Protein AF-A0A8R1E7W7-F1 (afdb_monomer)

Mean predicted aligned error: 19.26 Å

pLDDT: mean 72.34, std 17.96, range [29.3, 95.19]

Radius of gyration: 33.43 Å; Cα contacts (8 Å, |Δi|>4): 240; chains: 1; bounding box: 58×42×96 Å

InterPro domains:
  IPR001841 Zinc finger, RING-type [PS50089] (13-56)
  IPR003954 RNA recognition motif domain, eukaryotic-type [SM00361] (109-187)
  IPR012677 Nucleotide-binding alpha-beta plait domain superfamily [G3DSA:3.30.70.330] (109-187)
  IPR013083 Zinc finger, RING/FYVE/PHD-type [G3DSA:3.30.40.10] (2-77)
  IPR035979 RNA-binding domain superfamily [SSF54928] (102-177)
  IPR039515 NOT4, modified RING finger, HC subclass (C4C4-type) [cd16618] (11-57)
  IPR039780 CCR4-NOT transcription complex subunit 4 [PTHR12603] (9-176)

Sequence (205 aa):
MSSCSDEASDKECPLCMETLELDDITFYPCKCEYQICRFCWHRIRTDENGLCPACRQPYPEDPVNFKPMTSDDVRKHKDEKRMKKQAEKMKISDARQYLSNYRVLQKNLVYVVGISPRVSDPEVLKKTEYFGRYGKIQKIVTSVTPSIPAQHLPLSHTAYVTYKRVDDALRAIQNLQVLIRKNEEMERFVVSQFHVNCHSVTNPL

Solvent-accessible surface area (backbone atoms only — not comparable to full-atom values): 12445 Å² total; per-residue (Å²): 136,86,85,84,76,86,81,70,79,83,53,54,16,84,85,77,71,42,74,46,49,84,76,34,73,64,35,30,56,37,95,83,68,58,59,50,37,68,67,59,54,51,45,37,56,71,79,52,89,34,46,40,92,84,79,64,46,69,52,53,94,70,47,61,63,78,72,73,76,48,78,65,54,55,48,50,56,52,50,51,55,49,51,54,54,48,53,53,53,49,54,53,52,52,52,53,59,57,52,70,76,55,89,80,87,65,75,20,54,42,45,40,32,54,36,50,74,92,58,49,50,58,72,59,38,51,33,60,93,50,57,28,63,45,40,63,71,70,47,66,49,67,45,83,47,81,57,62,88,88,64,85,53,76,67,29,22,32,35,42,40,28,32,72,42,46,68,29,30,50,51,41,49,58,55,48,64,54,46,49,78,74,38,90,92,55,62,50,52,58,59,63,76,88,71,91,70,94,76,89,80,79,79,80,130

Nearest PDB structures (foldseek):
  2cpi-assembly1_A  TM=8.226E-01  e=3.836E-09  Mus musculus
  1e4u-assembly1_A  TM=6.580E-01  e=4.256E-07  Homo sapiens
  2dny-assembly1_A  TM=7.157E-01  e=1.951E-04  Homo sapiens
  3us5-assembly1_A  TM=6.043E-01  e=5.477E-04  Homo sapiens
  3dxb-assembly2_D  TM=6.175E-01  e=1.441E-03  Escherichia coli O157:H7

Foldseek 3Di:
DDDDDPPPPQDAFPPPRHGADPQQVQFQQAPVSRGGHPVVQVCCCPVHDCADPPPRHHGDPPRPDPPPQPPVNVVVVVVVVVVVVVVVVVVVVVVVVVCLPDFDDQLQKWKWKFADPVQQDPVSCCDCVHLVVLHAWDDKDKAWDDDDPPPPDDTMIMMITGHPDSNSSVSSLVVLVVVCVPDPVSPTTPGDDPDDDDDGDDDDD

Structure (mmCIF, N/CA/C/O backbone):
data_AF-A0A8R1E7W7-F1
#
_entry.id   AF-A0A8R1E7W7-F1
#
loop_
_atom_site.group_PDB
_atom_site.id
_atom_site.type_symbol
_atom_site.label_atom_id
_atom_site.label_alt_id
_atom_site.label_comp_id
_atom_site.label_asym_id
_atom_site.label_entity_id
_atom_site.label_seq_id
_atom_site.pdbx_PDB_ins_code
_atom_site.Cartn_x
_atom_site.Cartn_y
_atom_site.Cartn_z
_atom_site.occupancy
_atom_site.B_iso_or_equiv
_atom_site.auth_seq_id
_atom_site.auth_comp_id
_atom_site.auth_asym_id
_atom_site.auth_atom_id
_atom_site.pdbx_PDB_model_num
ATOM 1 N N . MET A 1 1 ? 18.468 25.588 -7.223 1.00 37.59 1 MET A N 1
ATOM 2 C CA . MET A 1 1 ? 17.706 24.995 -8.341 1.00 37.59 1 MET A CA 1
ATOM 3 C C . MET A 1 1 ? 18.560 23.868 -8.882 1.00 37.59 1 MET A C 1
ATOM 5 O O . MET A 1 1 ? 19.606 24.139 -9.451 1.00 37.59 1 MET A O 1
ATOM 9 N N . SER A 1 2 ? 18.203 22.630 -8.552 1.00 44.00 2 SER A N 1
ATOM 10 C CA . SER A 1 2 ? 18.939 21.436 -8.970 1.00 44.00 2 SER A CA 1
ATOM 11 C C . SER A 1 2 ? 18.370 20.975 -10.308 1.00 44.00 2 SER A C 1
ATOM 13 O O . SER A 1 2 ? 17.220 20.547 -10.345 1.00 44.00 2 SER A O 1
ATOM 15 N N . SER A 1 3 ? 19.139 21.081 -11.392 1.00 39.09 3 SER A N 1
ATOM 16 C CA . SER A 1 3 ? 18.782 20.452 -12.666 1.00 39.09 3 SER A CA 1
ATOM 17 C C . SER A 1 3 ? 19.252 19.003 -12.647 1.00 39.09 3 SER A C 1
ATOM 19 O O . SER A 1 3 ? 20.432 18.712 -12.818 1.00 39.09 3 SER A O 1
ATOM 21 N N . CYS A 1 4 ? 18.304 18.112 -12.381 1.00 44.88 4 CYS A N 1
ATOM 22 C CA . CYS A 1 4 ? 18.333 16.727 -12.814 1.00 44.88 4 CYS A CA 1
ATOM 23 C C . CYS A 1 4 ? 17.709 16.706 -14.213 1.00 44.88 4 CYS A C 1
ATOM 25 O O . CYS A 1 4 ? 16.491 16.818 -14.324 1.00 44.88 4 CYS A O 1
ATOM 27 N N . SER A 1 5 ? 18.536 16.585 -15.246 1.00 39.09 5 SER A N 1
ATOM 28 C CA . SER A 1 5 ? 18.098 16.088 -16.548 1.00 39.09 5 SER A CA 1
ATOM 29 C C . SER A 1 5 ? 19.036 14.945 -16.901 1.00 39.09 5 SER A C 1
ATOM 31 O O . SER A 1 5 ? 20.206 15.158 -17.217 1.00 39.09 5 SER A O 1
ATOM 33 N N . ASP A 1 6 ? 18.531 13.730 -16.703 1.00 42.16 6 ASP A N 1
ATOM 34 C CA . ASP A 1 6 ? 19.054 12.496 -17.270 1.00 42.16 6 ASP A CA 1
ATOM 35 C C . ASP A 1 6 ? 19.082 12.643 -18.800 1.00 42.16 6 ASP A C 1
ATOM 37 O O . ASP A 1 6 ? 18.108 12.352 -19.481 1.00 42.16 6 ASP A O 1
ATOM 41 N N . GLU A 1 7 ? 20.196 13.110 -19.357 1.00 49.47 7 GLU A N 1
ATOM 42 C CA . GLU A 1 7 ? 20.438 13.095 -20.804 1.00 49.47 7 GLU A CA 1
ATOM 43 C C . GLU A 1 7 ? 20.990 11.714 -21.211 1.00 49.47 7 GLU A C 1
ATOM 45 O O . GLU A 1 7 ? 22.098 11.583 -21.735 1.00 49.47 7 GLU A O 1
ATOM 50 N N . ALA A 1 8 ? 20.247 10.646 -20.912 1.00 49.69 8 ALA A N 1
ATOM 51 C CA . ALA A 1 8 ? 20.453 9.352 -21.551 1.00 49.69 8 ALA A CA 1
ATOM 52 C C . ALA A 1 8 ? 19.602 9.363 -22.821 1.00 49.69 8 ALA A C 1
ATOM 54 O O . ALA A 1 8 ? 18.398 9.170 -22.754 1.00 49.69 8 ALA A O 1
ATOM 55 N N . SER A 1 9 ? 20.222 9.683 -23.958 1.00 55.75 9 SER A N 1
ATOM 56 C CA . SER A 1 9 ? 19.543 9.882 -25.240 1.00 55.75 9 SER A CA 1
ATOM 57 C C . SER A 1 9 ? 18.552 8.753 -25.561 1.00 55.75 9 SER A C 1
ATOM 59 O O . SER A 1 9 ? 18.980 7.650 -25.919 1.00 55.75 9 SER A O 1
ATOM 61 N N . ASP A 1 10 ? 17.255 9.049 -25.491 1.00 62.88 10 ASP A N 1
ATOM 62 C CA . ASP A 1 10 ? 16.172 8.216 -26.012 1.00 62.88 10 ASP A CA 1
ATOM 63 C C . ASP A 1 10 ? 16.265 8.202 -27.546 1.00 62.88 10 ASP A C 1
ATOM 65 O O . ASP A 1 10 ? 15.577 8.938 -28.250 1.00 62.88 10 ASP A O 1
ATOM 69 N N . LYS A 1 11 ? 17.210 7.432 -28.099 1.00 75.81 11 LYS A N 1
ATOM 70 C CA . LYS A 1 11 ? 17.283 7.245 -29.549 1.00 75.81 11 LYS A CA 1
ATOM 71 C C . LYS A 1 11 ? 16.134 6.331 -29.957 1.00 75.81 11 LYS A C 1
ATOM 73 O O . LYS A 1 11 ? 16.097 5.172 -29.558 1.00 75.81 11 LYS A O 1
ATOM 78 N N . GLU A 1 12 ? 15.213 6.846 -30.756 1.00 88.88 12 GLU A N 1
ATOM 79 C CA . GLU A 1 12 ? 14.049 6.106 -31.241 1.00 88.88 12 GLU A CA 1
ATOM 80 C C . GLU A 1 12 ? 14.244 5.665 -32.694 1.00 88.88 12 GLU A C 1
ATOM 82 O O . GLU A 1 12 ? 14.914 6.326 -33.495 1.00 88.88 12 GLU A O 1
ATOM 87 N N . CYS A 1 13 ? 13.655 4.528 -33.057 1.00 88.50 13 CYS A N 1
ATOM 88 C CA . CYS A 1 13 ? 13.668 4.054 -34.428 1.00 88.50 13 CYS A CA 1
ATOM 89 C C . CYS A 1 13 ? 12.775 4.945 -35.309 1.00 88.50 13 CYS A C 1
ATOM 91 O O . CYS A 1 13 ? 11.581 5.064 -35.040 1.00 88.50 13 CYS A O 1
ATOM 93 N N . PRO A 1 14 ? 13.279 5.474 -36.438 1.00 87.06 14 PRO A N 1
ATOM 94 C CA . PRO A 1 14 ? 12.497 6.357 -37.306 1.00 87.06 14 PRO A CA 1
ATOM 95 C C . PRO A 1 14 ? 11.378 5.644 -38.087 1.00 87.06 14 PRO A C 1
ATOM 97 O O . PRO A 1 14 ? 10.596 6.308 -38.761 1.00 87.06 14 PRO A O 1
ATOM 100 N N . LEU A 1 15 ? 11.308 4.308 -38.035 1.00 87.50 15 LEU A N 1
ATOM 101 C CA . LEU A 1 15 ? 10.306 3.513 -38.751 1.00 87.50 15 LEU A CA 1
ATOM 102 C C . LEU A 1 15 ? 9.147 3.063 -37.857 1.00 87.50 15 LEU A C 1
ATOM 104 O O . LEU A 1 15 ? 8.001 3.098 -38.296 1.00 87.50 15 LEU A O 1
ATOM 108 N N . CYS A 1 16 ? 9.429 2.645 -36.619 1.00 89.00 16 CYS A N 1
ATOM 109 C CA . CYS A 1 16 ? 8.408 2.175 -35.677 1.00 89.00 16 CYS A CA 1
ATOM 110 C C . CYS A 1 16 ? 8.189 3.097 -34.470 1.00 89.00 16 CYS A C 1
ATOM 112 O O . CYS A 1 16 ? 7.273 2.840 -33.699 1.00 89.00 16 CYS A O 1
ATOM 114 N N . MET A 1 17 ? 8.980 4.167 -34.317 1.00 86.06 17 MET A N 1
ATOM 115 C CA . MET A 1 17 ? 8.938 5.087 -33.167 1.00 86.06 17 MET A CA 1
ATOM 116 C C . MET A 1 17 ? 9.153 4.393 -31.810 1.00 86.06 17 MET A C 1
ATOM 118 O O . MET A 1 17 ? 8.730 4.893 -30.776 1.00 86.06 17 MET A O 1
ATOM 122 N N . GLU A 1 18 ? 9.802 3.228 -31.802 1.00 86.06 18 GLU A N 1
ATOM 123 C CA . GLU A 1 18 ? 10.156 2.511 -30.575 1.00 86.06 18 GLU A CA 1
ATOM 124 C C . GLU A 1 18 ? 11.549 2.923 -30.095 1.00 86.06 18 GLU A C 1
ATOM 126 O O . GLU A 1 18 ? 12.443 3.198 -30.903 1.00 86.06 18 GLU A O 1
ATOM 131 N N . THR A 1 19 ? 11.750 2.930 -28.778 1.00 85.31 19 THR A N 1
ATOM 132 C CA . THR A 1 19 ? 13.047 3.195 -28.153 1.00 85.31 19 THR A CA 1
ATOM 133 C C . THR A 1 19 ? 14.055 2.106 -28.513 1.00 85.31 19 THR A C 1
ATOM 135 O O . THR A 1 19 ? 13.795 0.914 -28.352 1.00 85.31 19 THR A O 1
ATOM 138 N N . LEU A 1 20 ? 15.223 2.513 -29.013 1.00 80.69 20 LEU A N 1
ATOM 139 C CA . LEU A 1 20 ? 16.300 1.591 -29.362 1.00 80.69 20 LEU A CA 1
ATOM 140 C C . LEU A 1 20 ? 16.917 1.030 -28.078 1.00 80.69 20 LEU A C 1
ATOM 142 O O . LEU A 1 20 ? 17.352 1.777 -27.198 1.00 80.69 20 LEU A O 1
ATOM 146 N N . GLU A 1 21 ? 16.988 -0.295 -27.980 1.00 77.56 21 GLU A N 1
ATOM 147 C CA . GLU A 1 21 ? 17.690 -0.956 -26.884 1.00 77.56 21 GLU A CA 1
ATOM 148 C C . GLU A 1 21 ? 19.210 -0.740 -26.995 1.00 77.56 21 GLU A C 1
ATOM 150 O O . GLU A 1 21 ? 19.734 -0.354 -28.040 1.00 77.56 21 GLU A O 1
ATOM 155 N N . LEU A 1 22 ? 19.953 -1.022 -25.919 1.00 74.94 22 LEU A N 1
ATOM 156 C CA . LEU A 1 22 ? 21.416 -0.858 -25.874 1.00 74.94 22 LEU A CA 1
ATOM 157 C C . LEU A 1 22 ? 22.138 -1.541 -27.051 1.00 74.94 22 LEU A C 1
ATOM 159 O O . LEU A 1 22 ? 23.136 -1.019 -27.551 1.00 74.94 22 LEU A O 1
ATOM 163 N N . ASP A 1 23 ? 21.598 -2.664 -27.522 1.00 71.50 23 ASP A N 1
ATOM 164 C CA . ASP A 1 23 ? 22.141 -3.426 -28.646 1.00 71.50 23 ASP A CA 1
ATOM 165 C C . ASP A 1 23 ? 21.764 -2.812 -30.012 1.00 71.50 23 ASP A C 1
ATOM 167 O O . ASP A 1 23 ? 22.528 -2.923 -30.972 1.00 71.50 23 ASP A O 1
ATOM 171 N N . ASP A 1 24 ? 20.641 -2.093 -30.100 1.00 78.31 24 ASP A N 1
ATOM 172 C CA . ASP A 1 24 ? 20.187 -1.398 -31.311 1.00 78.31 24 ASP A CA 1
ATOM 173 C C . ASP A 1 24 ? 20.861 -0.023 -31.490 1.00 78.31 24 ASP A C 1
ATOM 175 O O . ASP A 1 24 ? 21.060 0.442 -32.615 1.00 78.31 24 ASP A O 1
ATOM 179 N N . ILE A 1 25 ? 21.289 0.624 -30.397 1.00 79.62 25 ILE A N 1
ATOM 180 C CA . ILE A 1 25 ? 21.980 1.931 -30.420 1.00 79.62 25 ILE A CA 1
ATOM 181 C C . ILE A 1 25 ? 23.315 1.873 -31.183 1.00 79.62 25 ILE A C 1
ATOM 183 O O . ILE A 1 25 ? 23.776 2.885 -31.726 1.00 79.62 25 ILE A O 1
ATOM 187 N N . THR A 1 26 ? 23.935 0.695 -31.249 1.00 75.19 26 THR A N 1
ATOM 188 C CA . THR A 1 26 ? 25.184 0.464 -31.993 1.00 75.19 26 THR A CA 1
ATOM 189 C C . THR A 1 26 ? 24.970 -0.261 -33.323 1.00 75.19 26 THR A C 1
ATOM 191 O O . THR A 1 26 ? 25.937 -0.552 -34.027 1.00 75.19 26 THR A O 1
ATOM 194 N N . PHE A 1 27 ? 23.715 -0.508 -33.705 1.00 80.50 27 PHE A N 1
ATOM 195 C CA . PHE A 1 27 ? 23.356 -1.238 -34.912 1.00 80.50 27 PHE A CA 1
ATOM 196 C C . PHE A 1 27 ? 23.139 -0.295 -36.106 1.00 80.50 27 PHE A C 1
ATOM 198 O O . PHE A 1 27 ? 22.180 0.475 -36.151 1.00 80.50 27 PHE A O 1
ATOM 205 N N . TYR A 1 28 ? 24.021 -0.396 -37.104 1.00 84.50 28 TYR A N 1
ATOM 206 C CA . TYR A 1 28 ? 23.955 0.367 -38.355 1.00 84.50 28 TYR A CA 1
ATOM 207 C C . TYR A 1 28 ? 23.954 -0.606 -39.539 1.00 84.50 28 TYR A C 1
ATOM 209 O O . TYR A 1 28 ? 25.014 -0.961 -40.056 1.00 84.50 28 TYR A O 1
ATOM 217 N N . PRO A 1 29 ? 22.776 -1.078 -39.986 1.00 81.62 29 PRO A N 1
ATOM 218 C CA . PRO A 1 29 ? 22.708 -2.111 -41.015 1.00 81.62 29 PRO A CA 1
ATOM 219 C C . PRO A 1 29 ? 23.220 -1.630 -42.379 1.00 81.62 29 PRO A C 1
ATOM 221 O O . PRO A 1 29 ? 23.572 -2.454 -43.219 1.00 81.62 29 PRO A O 1
ATOM 224 N N . CYS A 1 30 ? 23.276 -0.315 -42.619 1.00 83.56 30 CYS A N 1
ATOM 225 C CA . CYS A 1 30 ? 23.757 0.277 -43.863 1.00 83.56 30 CYS A CA 1
ATOM 226 C C . CYS A 1 30 ? 24.982 1.178 -43.643 1.00 83.56 30 CYS A C 1
ATOM 228 O O . CYS A 1 30 ? 25.086 1.874 -42.637 1.00 83.56 30 CYS A O 1
ATOM 230 N N . LYS A 1 31 ? 25.862 1.249 -44.650 1.00 79.56 31 LYS A N 1
ATOM 231 C CA . LYS A 1 31 ? 27.050 2.124 -44.666 1.00 79.56 31 LYS A CA 1
ATOM 232 C C . LYS A 1 31 ? 26.723 3.622 -44.748 1.00 79.56 31 LYS A C 1
ATOM 234 O O . LYS A 1 31 ? 27.621 4.434 -44.588 1.00 79.56 31 LYS A O 1
ATOM 239 N N . CYS A 1 32 ? 25.466 3.988 -45.006 1.00 84.00 32 CYS A N 1
ATOM 240 C CA . CYS A 1 32 ? 25.007 5.379 -45.009 1.00 84.00 32 CYS A CA 1
ATOM 241 C C . CYS A 1 32 ? 24.645 5.906 -43.607 1.00 84.00 32 CYS A C 1
ATOM 243 O O . CYS A 1 32 ? 23.965 6.922 -43.511 1.00 84.00 32 CYS A O 1
ATOM 245 N N . GLU A 1 33 ? 25.010 5.174 -42.546 1.00 82.31 33 GLU A N 1
ATOM 246 C CA . GLU A 1 33 ? 24.787 5.535 -41.134 1.00 82.31 33 GLU A CA 1
ATOM 247 C C . GLU A 1 33 ? 23.308 5.713 -40.741 1.00 82.31 33 GLU A C 1
ATOM 249 O O . GLU A 1 33 ? 22.987 6.227 -39.672 1.00 82.31 33 GLU A O 1
ATOM 254 N N . TYR A 1 34 ? 22.384 5.231 -41.576 1.00 86.50 34 TYR A N 1
ATOM 255 C CA . TYR A 1 34 ? 20.958 5.261 -41.274 1.00 86.50 34 TYR A CA 1
ATOM 256 C C . TYR A 1 34 ? 20.6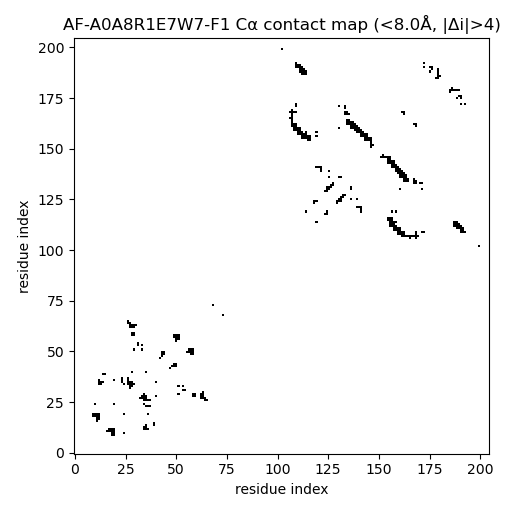04 4.169 -40.257 1.00 86.50 34 TYR A C 1
ATOM 258 O O . TYR A 1 34 ? 20.668 2.973 -40.563 1.00 86.50 34 TYR A O 1
ATOM 266 N N . GLN A 1 35 ? 20.251 4.599 -39.045 1.00 86.81 35 GLN A N 1
ATOM 267 C CA . GLN A 1 35 ? 19.951 3.737 -37.906 1.00 86.81 35 GLN A CA 1
ATOM 268 C C . GLN A 1 35 ? 18.461 3.393 -37.834 1.00 86.81 35 GLN A C 1
ATOM 270 O O . GLN A 1 35 ? 17.597 4.269 -37.845 1.00 86.81 35 GLN A O 1
ATOM 275 N N . ILE A 1 36 ? 18.169 2.101 -37.716 1.00 88.56 36 ILE A N 1
ATOM 276 C CA . ILE A 1 36 ? 16.827 1.537 -37.533 1.00 88.56 36 ILE A CA 1
ATOM 277 C C . ILE A 1 36 ? 16.914 0.374 -36.542 1.00 88.56 36 ILE A C 1
ATOM 279 O O . ILE A 1 36 ? 17.980 -0.226 -36.409 1.00 88.56 36 ILE A O 1
ATOM 283 N N . CYS A 1 37 ? 15.816 0.028 -35.865 1.00 87.62 37 CYS A N 1
ATOM 284 C CA . CYS A 1 37 ? 15.812 -1.124 -34.966 1.00 87.62 37 CYS A CA 1
ATOM 285 C C . CYS A 1 37 ? 15.953 -2.440 -35.744 1.00 87.62 37 CYS A C 1
ATOM 287 O O . CYS A 1 37 ? 15.664 -2.532 -36.949 1.00 87.62 37 CYS A O 1
ATOM 289 N N . ARG A 1 38 ? 16.359 -3.494 -35.035 1.00 85.06 38 ARG A N 1
ATOM 290 C CA . ARG A 1 38 ? 16.587 -4.816 -35.625 1.00 85.06 38 ARG A CA 1
ATOM 291 C C . ARG A 1 38 ? 15.336 -5.437 -36.250 1.00 85.06 38 ARG A C 1
ATOM 293 O O . ARG A 1 38 ? 15.444 -6.099 -37.283 1.00 85.06 38 ARG A O 1
ATOM 300 N N . PHE A 1 39 ? 14.160 -5.194 -35.671 1.00 87.81 39 PHE A N 1
ATOM 301 C CA . PHE A 1 39 ? 12.886 -5.679 -36.211 1.00 87.81 39 PHE A CA 1
ATOM 302 C C . PHE A 1 39 ? 12.555 -5.036 -37.558 1.00 87.81 39 PHE A C 1
ATOM 304 O O . PHE A 1 39 ? 12.208 -5.741 -38.506 1.00 87.81 39 PHE A O 1
ATOM 311 N N . CYS A 1 40 ? 12.731 -3.717 -37.675 1.00 88.19 40 CYS A N 1
ATOM 312 C CA . CYS A 1 40 ? 12.487 -3.010 -38.929 1.00 88.19 40 CYS A CA 1
ATOM 313 C C . CYS A 1 40 ? 13.459 -3.452 -40.027 1.00 88.19 40 CYS A C 1
ATOM 315 O O . CYS A 1 40 ? 13.031 -3.707 -41.148 1.00 88.19 40 CYS A O 1
ATOM 317 N N . TRP A 1 41 ? 14.745 -3.629 -39.707 1.00 87.50 41 TRP A N 1
ATOM 318 C CA . TRP A 1 41 ? 15.709 -4.182 -40.663 1.00 87.50 41 TRP A CA 1
ATOM 319 C C . TRP A 1 41 ? 15.312 -5.585 -41.152 1.00 87.50 41 TRP A C 1
ATOM 321 O O . TRP A 1 41 ? 15.356 -5.856 -42.352 1.00 87.50 41 TRP A O 1
ATOM 331 N N . HIS A 1 42 ? 14.885 -6.469 -40.242 1.00 86.88 42 HIS A N 1
ATOM 332 C CA . HIS A 1 42 ? 14.463 -7.824 -40.600 1.00 86.88 42 HIS A CA 1
ATOM 333 C C . HIS A 1 42 ? 13.221 -7.829 -41.499 1.00 86.88 42 HIS A C 1
ATOM 335 O O . HIS A 1 42 ? 13.192 -8.556 -42.494 1.00 86.88 42 HIS A O 1
ATOM 341 N N . ARG A 1 43 ? 12.235 -6.980 -41.187 1.00 87.00 43 ARG A N 1
ATOM 342 C CA . ARG A 1 43 ? 11.019 -6.800 -41.987 1.00 87.00 43 ARG A CA 1
ATOM 343 C C . ARG A 1 43 ? 11.334 -6.281 -43.390 1.00 87.00 43 ARG A C 1
ATOM 345 O O . ARG A 1 43 ? 10.894 -6.884 -44.359 1.00 87.00 43 ARG A O 1
ATOM 352 N N . ILE A 1 44 ? 12.167 -5.244 -43.519 1.00 88.06 44 ILE A N 1
ATOM 353 C CA . ILE A 1 44 ? 12.567 -4.694 -44.829 1.00 88.06 44 ILE A CA 1
ATOM 354 C C . ILE A 1 44 ? 13.271 -5.758 -45.685 1.00 88.06 44 ILE A C 1
ATOM 356 O O . ILE A 1 44 ? 13.074 -5.822 -46.897 1.00 88.06 44 ILE A O 1
ATOM 360 N N . ARG A 1 45 ? 14.097 -6.610 -45.064 1.00 83.75 45 ARG A N 1
ATOM 361 C CA . ARG A 1 45 ? 14.847 -7.661 -45.767 1.00 83.75 45 ARG A CA 1
ATOM 362 C C . ARG A 1 45 ? 13.993 -8.866 -46.175 1.00 83.75 45 ARG A C 1
ATOM 364 O O . ARG A 1 45 ? 14.370 -9.560 -47.111 1.00 83.75 45 ARG A O 1
ATOM 371 N N . THR A 1 46 ? 12.905 -9.137 -45.458 1.00 80.88 46 THR A N 1
ATOM 372 C CA . THR A 1 46 ? 12.105 -10.364 -45.633 1.00 80.88 46 THR A CA 1
ATOM 37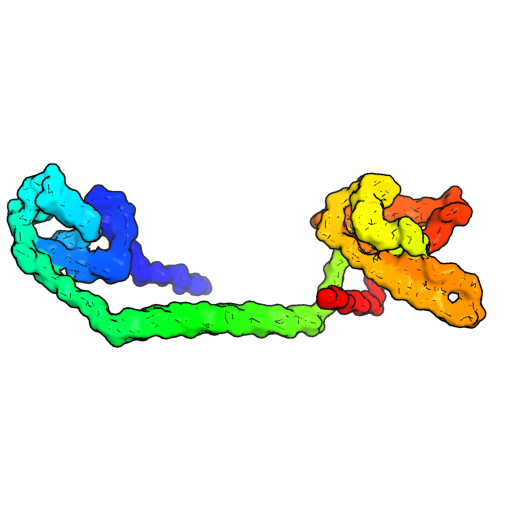3 C C . THR A 1 46 ? 10.805 -10.104 -46.388 1.00 80.88 46 THR A C 1
ATOM 375 O O . THR A 1 46 ? 10.449 -10.884 -47.266 1.00 80.88 46 THR A O 1
ATOM 378 N N . ASP A 1 47 ? 10.131 -8.997 -46.075 1.00 83.44 47 ASP A N 1
ATOM 379 C CA . ASP A 1 47 ? 8.789 -8.678 -46.569 1.00 83.44 47 ASP A CA 1
ATOM 380 C C . ASP A 1 47 ? 8.782 -7.534 -47.601 1.00 83.44 47 ASP A C 1
ATOM 382 O O . ASP A 1 47 ? 7.774 -7.314 -48.272 1.00 83.44 47 ASP A O 1
ATOM 386 N N . GLU A 1 48 ? 9.889 -6.793 -47.741 1.00 86.62 48 GLU A N 1
ATOM 387 C CA . GLU A 1 48 ? 10.014 -5.662 -48.669 1.00 86.62 48 GLU A CA 1
ATOM 388 C C . GLU A 1 48 ? 11.183 -5.847 -49.659 1.00 86.62 48 GLU A C 1
ATOM 390 O O . GLU A 1 48 ? 11.641 -6.952 -49.936 1.00 86.62 48 GLU A O 1
ATOM 395 N N . ASN A 1 49 ? 11.655 -4.750 -50.256 1.00 85.56 49 ASN A N 1
ATOM 396 C CA . ASN A 1 49 ? 12.671 -4.749 -51.311 1.00 85.56 49 ASN A CA 1
ATOM 397 C C . ASN A 1 49 ? 14.113 -4.978 -50.810 1.00 85.56 49 ASN A C 1
ATOM 399 O O . ASN A 1 49 ? 15.029 -5.020 -51.630 1.00 85.56 49 ASN A O 1
ATOM 403 N N . GLY A 1 50 ? 14.339 -5.091 -49.495 1.00 82.94 50 GLY A N 1
ATOM 404 C CA . GLY A 1 50 ? 15.674 -5.265 -48.913 1.00 82.94 50 GLY A CA 1
ATOM 405 C C . GLY A 1 50 ? 16.623 -4.073 -49.093 1.00 82.94 50 GLY A C 1
ATOM 406 O O . GLY A 1 50 ? 17.832 -4.221 -48.892 1.00 82.94 50 GLY A O 1
ATOM 407 N N . LEU A 1 51 ? 16.108 -2.900 -49.476 1.00 88.62 51 LEU A N 1
ATOM 408 C CA . LEU A 1 51 ? 16.892 -1.688 -49.705 1.00 88.62 51 LEU A CA 1
ATOM 409 C C . LEU A 1 51 ? 16.815 -0.752 -48.498 1.00 88.62 51 LEU A C 1
ATOM 411 O O . LEU A 1 51 ? 15.775 -0.601 -47.862 1.00 88.62 51 LEU A O 1
ATOM 415 N N . CYS A 1 52 ? 17.915 -0.061 -48.212 1.00 88.44 52 CYS A N 1
ATOM 416 C CA . CYS A 1 52 ? 17.944 0.941 -47.155 1.00 88.44 52 CYS A CA 1
ATOM 417 C C . CYS A 1 52 ? 16.953 2.093 -47.443 1.00 88.44 52 CYS A C 1
ATOM 419 O O . CYS A 1 52 ? 17.026 2.680 -48.527 1.00 88.44 52 CYS A O 1
ATOM 421 N N . PRO A 1 53 ? 16.096 2.504 -46.485 1.00 89.00 53 PRO A N 1
ATOM 422 C CA . PRO A 1 53 ? 15.141 3.600 -46.687 1.00 89.00 53 PRO A CA 1
ATOM 423 C C . PRO A 1 53 ? 15.789 4.949 -47.025 1.00 89.00 53 PRO A C 1
ATOM 425 O O . PRO A 1 53 ? 15.191 5.762 -47.726 1.00 89.00 53 PRO A O 1
ATOM 428 N N . ALA A 1 54 ? 17.017 5.185 -46.552 1.00 88.06 54 ALA A N 1
ATOM 429 C CA . ALA A 1 54 ? 17.726 6.442 -46.774 1.00 88.06 54 ALA A CA 1
ATOM 430 C C . ALA A 1 54 ? 18.463 6.481 -48.122 1.00 88.06 54 ALA A C 1
ATOM 432 O O . ALA A 1 54 ? 18.246 7.388 -48.920 1.00 88.06 54 ALA A O 1
ATOM 433 N N . CYS A 1 55 ? 19.331 5.501 -48.396 1.00 88.56 55 CYS A N 1
ATOM 434 C CA . CYS A 1 55 ? 20.199 5.526 -49.581 1.00 88.56 55 CYS A CA 1
ATOM 435 C C . CYS A 1 55 ? 19.730 4.625 -50.732 1.00 88.56 55 CYS A C 1
ATOM 437 O O . CYS A 1 55 ? 20.328 4.659 -51.806 1.00 88.56 55 CYS A O 1
ATOM 439 N N . ARG A 1 56 ? 18.682 3.814 -50.527 1.00 89.12 56 ARG A N 1
ATOM 440 C CA . ARG A 1 56 ? 18.132 2.852 -51.502 1.00 89.12 56 ARG A CA 1
ATOM 441 C C . ARG A 1 56 ? 19.133 1.808 -52.011 1.00 89.12 56 ARG A C 1
ATOM 443 O O . ARG A 1 56 ? 18.876 1.155 -53.017 1.00 89.12 56 ARG A O 1
ATOM 450 N N . GLN A 1 57 ? 20.264 1.634 -51.329 1.00 84.94 57 GLN A N 1
ATOM 451 C CA . GLN A 1 57 ? 21.234 0.584 -51.632 1.00 84.94 57 GLN A CA 1
ATOM 452 C C . GLN A 1 57 ? 20.869 -0.705 -50.884 1.00 84.94 57 GLN A C 1
ATOM 454 O O . GLN A 1 57 ? 20.336 -0.620 -49.770 1.00 84.94 57 GLN A O 1
ATOM 459 N N . PRO A 1 58 ? 21.162 -1.887 -51.458 1.00 82.69 58 PRO A N 1
ATOM 460 C CA . PRO A 1 58 ? 21.001 -3.146 -50.744 1.00 82.69 58 PRO A CA 1
ATOM 461 C C . PRO A 1 58 ? 21.885 -3.155 -49.496 1.00 82.69 58 PRO A C 1
ATOM 463 O O . PRO A 1 58 ? 23.008 -2.636 -49.505 1.00 82.69 58 PRO A O 1
ATOM 466 N N . TYR A 1 59 ? 21.370 -3.731 -48.411 1.00 81.12 59 TYR A N 1
ATOM 467 C CA . TYR A 1 59 ? 22.172 -3.934 -47.209 1.00 81.12 59 TYR A CA 1
ATOM 468 C C . TYR A 1 59 ? 23.361 -4.866 -47.522 1.00 81.12 59 TYR A C 1
ATOM 470 O O . TYR A 1 59 ? 23.179 -5.849 -48.239 1.00 81.12 59 TYR A O 1
ATOM 478 N N . PRO A 1 60 ? 24.579 -4.574 -47.026 1.00 75.50 60 PRO A N 1
ATOM 479 C CA . PRO A 1 60 ? 25.724 -5.463 -47.207 1.00 75.50 60 PRO A CA 1
ATOM 480 C C . PRO A 1 60 ? 25.462 -6.838 -46.562 1.00 75.50 60 PRO A C 1
ATOM 482 O O . PRO A 1 60 ? 24.873 -6.905 -45.486 1.00 75.50 60 PRO A O 1
ATOM 485 N N . GLU A 1 61 ? 25.920 -7.913 -47.219 1.00 61.19 61 GLU A N 1
ATOM 486 C CA . GLU A 1 61 ? 25.784 -9.317 -46.769 1.00 61.19 61 GLU A CA 1
ATOM 487 C C . GLU A 1 61 ? 26.335 -9.531 -45.348 1.00 61.19 61 GLU A C 1
ATOM 489 O O . GLU A 1 61 ? 25.708 -10.205 -44.532 1.00 61.19 61 GLU A O 1
ATOM 494 N N . ASP A 1 62 ? 27.446 -8.861 -45.026 1.00 59.19 62 ASP A N 1
ATOM 495 C CA . ASP A 1 62 ? 27.931 -8.682 -43.660 1.00 59.19 62 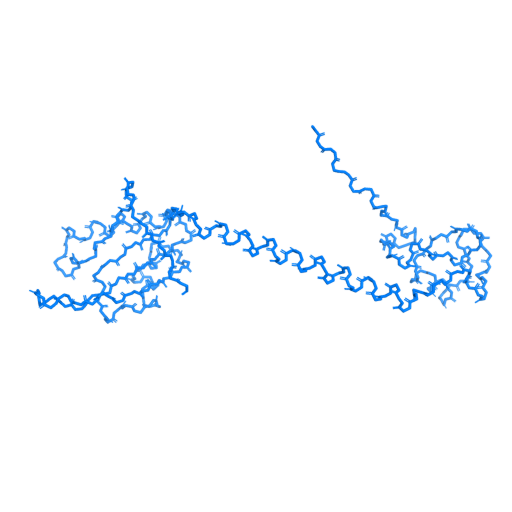ASP A CA 1
ATOM 496 C C . ASP A 1 62 ? 27.511 -7.291 -43.158 1.00 59.19 62 ASP A C 1
ATOM 498 O O . ASP A 1 62 ? 28.161 -6.293 -43.508 1.00 59.19 62 ASP A O 1
ATOM 502 N N . PRO A 1 63 ? 26.428 -7.171 -42.362 1.00 55.97 63 PRO A N 1
ATOM 503 C CA . PRO A 1 63 ? 26.071 -5.907 -41.736 1.00 55.97 63 PRO A CA 1
ATOM 504 C C . PRO A 1 63 ? 27.260 -5.434 -40.899 1.00 55.97 63 PRO A C 1
ATOM 506 O O . PRO A 1 63 ? 27.687 -6.090 -39.945 1.00 55.97 63 PRO A O 1
ATOM 509 N N . VAL A 1 64 ? 27.835 -4.307 -41.322 1.00 54.69 64 VAL A N 1
ATOM 510 C CA . VAL A 1 64 ? 29.041 -3.738 -40.733 1.00 54.69 64 VAL A CA 1
ATOM 511 C C . VAL A 1 64 ? 28.774 -3.483 -39.253 1.00 54.69 64 VAL A C 1
ATOM 513 O O . VAL A 1 64 ? 27.957 -2.648 -38.882 1.00 54.69 64 VAL A O 1
ATOM 516 N N . ASN A 1 65 ? 29.535 -4.204 -38.434 1.00 52.03 65 ASN A N 1
ATOM 517 C CA . ASN A 1 65 ? 29.690 -4.020 -36.997 1.00 52.03 65 ASN A CA 1
ATOM 518 C C . ASN A 1 65 ? 28.571 -4.593 -36.108 1.00 52.03 65 ASN A C 1
ATOM 520 O O . ASN A 1 65 ? 28.052 -3.926 -35.218 1.00 52.03 65 ASN A O 1
ATOM 524 N N . PHE A 1 66 ? 28.283 -5.889 -36.251 1.00 49.44 66 PHE A N 1
ATOM 525 C CA . PHE A 1 66 ? 27.887 -6.668 -35.077 1.00 49.44 66 PHE A CA 1
ATOM 526 C C . PHE A 1 66 ? 29.154 -6.914 -34.253 1.00 49.44 66 PHE A C 1
ATOM 528 O O . PHE A 1 66 ? 29.953 -7.790 -34.583 1.00 49.44 66 PHE A O 1
ATOM 535 N N . LYS A 1 67 ? 29.380 -6.118 -33.206 1.00 55.53 67 LYS A N 1
ATOM 536 C CA . LYS A 1 67 ? 30.321 -6.503 -32.154 1.00 55.53 67 LYS A CA 1
ATOM 537 C C . LYS A 1 67 ? 29.487 -7.262 -31.122 1.00 55.53 67 LYS A C 1
ATOM 539 O O . LYS A 1 67 ? 28.873 -6.611 -30.281 1.00 55.53 67 LYS A O 1
ATOM 544 N N . PRO A 1 68 ? 29.363 -8.602 -31.215 1.00 51.22 68 PRO A N 1
ATOM 545 C CA . PRO A 1 68 ? 28.677 -9.349 -30.171 1.00 51.22 68 PRO A CA 1
ATOM 546 C C . PRO A 1 68 ? 29.330 -8.980 -28.842 1.00 51.22 68 PRO A C 1
ATOM 548 O O . PRO A 1 68 ? 30.562 -8.980 -28.751 1.00 51.22 68 PRO A O 1
ATOM 551 N N . MET A 1 69 ? 28.520 -8.626 -27.837 1.00 46.72 69 MET A N 1
ATOM 552 C CA . MET A 1 69 ? 29.036 -8.425 -26.486 1.00 46.72 69 MET A CA 1
ATOM 553 C C . MET A 1 69 ? 29.901 -9.629 -26.129 1.00 46.72 69 MET A C 1
ATOM 555 O O . MET A 1 69 ? 29.470 -10.781 -26.250 1.00 46.72 69 MET A O 1
ATOM 559 N N . THR A 1 70 ? 31.142 -9.366 -25.730 1.00 59.19 70 THR A N 1
ATOM 560 C CA . THR A 1 70 ? 32.031 -10.447 -25.326 1.00 59.19 70 THR A CA 1
ATOM 561 C C . THR A 1 70 ? 31.461 -11.093 -24.064 1.00 59.19 70 THR A C 1
ATOM 563 O O . THR A 1 70 ? 30.738 -10.462 -23.288 1.00 59.19 70 THR A O 1
ATOM 566 N N . SER A 1 71 ? 31.779 -12.362 -23.817 1.00 62.66 71 SER A N 1
ATOM 567 C CA . SER A 1 71 ? 31.351 -13.056 -22.595 1.00 62.66 71 SER A CA 1
ATOM 568 C C . SER A 1 71 ? 31.739 -12.310 -21.307 1.00 62.66 71 SER A C 1
ATOM 570 O O . SER A 1 71 ? 31.082 -12.475 -20.277 1.00 62.66 71 SER A O 1
ATOM 572 N N . ASP A 1 72 ? 32.778 -11.470 -21.356 1.00 68.31 72 ASP A N 1
ATOM 573 C CA . ASP A 1 72 ? 33.186 -10.607 -20.248 1.00 68.31 72 ASP A CA 1
ATOM 574 C C . ASP A 1 72 ? 32.277 -9.380 -20.064 1.00 68.31 72 ASP A C 1
ATOM 576 O O . ASP A 1 72 ? 31.992 -9.015 -18.922 1.00 68.31 72 ASP A O 1
ATOM 580 N N . ASP A 1 73 ? 31.752 -8.791 -21.141 1.00 64.81 73 ASP A N 1
ATOM 581 C CA . ASP A 1 73 ? 30.806 -7.667 -21.068 1.00 64.81 73 ASP A CA 1
ATOM 582 C C . ASP A 1 73 ? 29.448 -8.119 -20.512 1.00 64.81 73 ASP A C 1
ATOM 584 O O . ASP A 1 73 ? 28.876 -7.468 -19.634 1.00 64.81 73 ASP A O 1
ATOM 588 N N . VAL A 1 74 ? 28.984 -9.311 -20.913 1.00 69.81 74 VAL A N 1
ATOM 589 C CA . VAL A 1 74 ? 27.773 -9.938 -20.354 1.00 69.81 74 VAL A CA 1
ATOM 590 C C . VAL A 1 74 ? 27.932 -10.211 -18.852 1.00 69.81 74 VAL A C 1
ATOM 592 O O . VAL A 1 74 ? 26.996 -10.000 -18.071 1.00 69.81 74 VAL A O 1
ATOM 595 N N . ARG A 1 75 ? 29.120 -10.659 -18.416 1.00 71.44 75 ARG A N 1
ATOM 596 C CA . ARG A 1 75 ? 29.411 -10.918 -16.995 1.00 71.44 75 ARG A CA 1
ATOM 597 C C . ARG A 1 75 ? 29.416 -9.620 -16.184 1.00 71.44 75 ARG A C 1
ATOM 599 O O . ARG A 1 75 ? 28.714 -9.550 -15.175 1.00 71.44 75 ARG A O 1
ATOM 606 N N . LYS A 1 76 ? 30.090 -8.573 -16.674 1.00 73.06 76 LYS A N 1
ATOM 607 C CA . LYS A 1 76 ? 30.094 -7.238 -16.048 1.00 73.06 76 LYS A CA 1
ATOM 608 C C . LYS A 1 76 ? 28.684 -6.675 -15.890 1.00 73.06 76 LYS A C 1
ATOM 610 O O . LYS A 1 76 ? 28.311 -6.263 -14.795 1.00 73.06 76 LYS A O 1
ATOM 615 N N . HIS A 1 77 ? 27.863 -6.747 -16.937 1.00 72.00 77 HIS A N 1
ATOM 616 C CA . HIS A 1 77 ? 26.514 -6.185 -16.897 1.00 72.00 77 HIS A CA 1
ATOM 617 C C . HIS A 1 77 ? 25.583 -6.939 -15.926 1.00 72.00 77 HIS A C 1
ATOM 619 O O . HIS A 1 77 ? 24.703 -6.353 -15.286 1.00 72.00 77 HIS A O 1
ATOM 625 N N . LYS A 1 78 ? 25.792 -8.251 -15.756 1.00 74.31 78 LYS A N 1
ATOM 626 C CA . LYS A 1 78 ? 25.075 -9.065 -14.762 1.00 74.31 78 LYS A CA 1
ATOM 627 C C . LYS A 1 78 ? 25.513 -8.747 -13.330 1.00 74.31 78 LYS A C 1
ATOM 629 O O . LYS A 1 78 ? 24.657 -8.695 -12.440 1.00 74.31 78 LYS A O 1
ATOM 634 N N . ASP A 1 79 ? 26.805 -8.522 -13.114 1.00 77.06 79 ASP A N 1
ATOM 635 C CA . ASP A 1 79 ? 27.369 -8.204 -11.800 1.00 77.06 79 ASP A CA 1
ATOM 636 C C . ASP A 1 79 ? 26.987 -6.787 -11.349 1.00 77.06 79 ASP A C 1
ATOM 638 O O . ASP A 1 79 ? 26.542 -6.615 -10.213 1.00 77.06 79 ASP A O 1
ATOM 642 N N . GLU A 1 80 ? 26.995 -5.799 -12.249 1.00 79.75 80 GLU A N 1
ATOM 643 C CA . GLU A 1 80 ? 26.496 -4.440 -11.979 1.00 79.75 80 GLU A CA 1
ATOM 644 C C . GLU A 1 80 ? 25.005 -4.439 -11.616 1.00 79.75 80 GLU A C 1
ATOM 646 O O . GLU A 1 80 ? 24.596 -3.831 -10.621 1.00 79.75 80 GLU A O 1
ATOM 651 N N . LYS A 1 81 ? 24.174 -5.184 -12.363 1.00 77.12 81 LYS A N 1
ATOM 652 C CA . LYS A 1 81 ? 22.742 -5.338 -12.044 1.00 77.12 81 LYS A CA 1
ATOM 653 C C . LYS A 1 81 ? 22.527 -6.022 -10.690 1.00 77.12 81 LYS A C 1
ATOM 655 O O . LYS A 1 81 ? 21.586 -5.667 -9.974 1.00 77.12 81 LYS A O 1
ATOM 660 N N . ARG A 1 82 ? 23.376 -6.986 -10.310 1.00 80.00 82 ARG A N 1
ATOM 661 C CA . ARG A 1 82 ? 23.335 -7.634 -8.985 1.00 80.00 82 ARG A CA 1
ATOM 662 C C . ARG A 1 82 ? 23.757 -6.679 -7.871 1.00 80.00 82 ARG A C 1
ATOM 664 O O . ARG A 1 82 ? 23.034 -6.582 -6.881 1.00 80.00 82 ARG A O 1
ATOM 671 N N . MET A 1 83 ? 24.848 -5.937 -8.053 1.00 78.69 83 MET A N 1
ATOM 672 C CA . MET A 1 83 ? 25.338 -4.959 -7.077 1.00 78.69 83 MET A CA 1
ATOM 673 C C . MET A 1 83 ? 24.339 -3.822 -6.854 1.00 78.69 83 MET A C 1
ATOM 675 O O . MET A 1 83 ? 24.055 -3.488 -5.705 1.00 78.69 83 MET A O 1
ATOM 679 N N . LYS A 1 84 ? 23.723 -3.281 -7.915 1.00 81.19 84 LYS A N 1
ATOM 680 C CA . LYS A 1 84 ? 22.710 -2.215 -7.796 1.00 81.19 84 LYS A CA 1
ATOM 681 C C . LYS A 1 84 ? 21.479 -2.687 -7.012 1.00 81.19 84 LYS A C 1
ATOM 683 O O . LYS A 1 84 ? 21.045 -2.004 -6.087 1.00 81.19 84 LYS A O 1
ATOM 688 N N . LYS A 1 85 ? 20.984 -3.902 -7.295 1.00 78.38 85 LYS A N 1
ATOM 689 C CA . LYS A 1 85 ? 19.883 -4.526 -6.532 1.00 78.38 85 LYS A CA 1
ATOM 690 C C . LYS A 1 85 ? 20.260 -4.804 -5.074 1.00 78.38 85 LYS A C 1
ATOM 692 O O . LYS A 1 85 ? 19.415 -4.676 -4.191 1.00 78.38 85 LYS A O 1
ATOM 697 N N . GLN A 1 86 ? 21.504 -5.202 -4.805 1.00 80.25 86 GLN A N 1
ATOM 698 C CA . GLN A 1 86 ? 21.974 -5.456 -3.443 1.00 80.25 86 GLN A CA 1
ATOM 699 C C . GLN A 1 86 ? 22.111 -4.154 -2.643 1.00 80.25 86 GLN A C 1
ATOM 701 O O . GLN A 1 86 ? 21.634 -4.092 -1.513 1.00 80.25 86 GLN A O 1
ATOM 706 N N . ALA A 1 87 ? 22.665 -3.100 -3.245 1.00 80.19 87 ALA A N 1
ATOM 707 C CA . ALA A 1 87 ? 22.775 -1.780 -2.627 1.00 80.19 87 ALA A CA 1
ATOM 708 C C . ALA A 1 87 ? 21.397 -1.173 -2.308 1.00 80.19 87 ALA A C 1
ATOM 710 O O . ALA A 1 87 ? 21.208 -0.599 -1.238 1.00 80.19 87 ALA A O 1
ATOM 711 N N . GLU A 1 88 ? 20.412 -1.336 -3.195 1.00 80.88 88 GLU A N 1
ATOM 712 C CA . GLU A 1 88 ? 19.034 -0.894 -2.947 1.00 80.88 88 GLU A CA 1
ATOM 713 C C . GLU A 1 88 ? 18.392 -1.649 -1.771 1.00 80.88 88 GLU A C 1
ATOM 715 O O . GLU A 1 88 ? 17.806 -1.031 -0.880 1.00 80.88 88 GLU A O 1
ATOM 720 N N . LYS A 1 89 ? 18.582 -2.975 -1.697 1.00 77.62 89 LYS A N 1
ATOM 721 C CA . LYS A 1 89 ? 18.126 -3.777 -0.551 1.00 77.62 89 LYS A CA 1
ATOM 722 C C . LYS A 1 89 ? 18.780 -3.353 0.766 1.00 77.62 89 LYS A C 1
ATOM 724 O O . LYS A 1 89 ? 18.085 -3.302 1.779 1.00 77.62 89 LYS A O 1
ATOM 729 N N . MET A 1 90 ? 20.078 -3.037 0.762 1.00 75.12 90 MET A N 1
ATOM 730 C CA . MET A 1 90 ? 20.778 -2.552 1.960 1.00 75.12 90 MET A CA 1
ATOM 731 C C . MET A 1 90 ? 20.217 -1.202 2.422 1.00 75.12 90 MET A C 1
ATOM 733 O O . MET A 1 90 ? 19.871 -1.070 3.590 1.00 75.12 90 MET A O 1
ATOM 737 N N . LYS A 1 91 ? 19.973 -0.254 1.504 1.00 77.75 91 LYS A N 1
ATOM 738 C CA . LYS A 1 91 ? 19.354 1.045 1.839 1.00 77.75 91 LYS A CA 1
ATOM 739 C C . LYS A 1 91 ? 17.962 0.906 2.467 1.00 77.75 91 LYS A C 1
ATOM 741 O O . LYS A 1 91 ? 17.641 1.624 3.410 1.00 77.75 91 LYS A O 1
ATOM 746 N N . ILE A 1 92 ? 17.132 -0.015 1.969 1.00 73.81 92 ILE A N 1
ATOM 747 C CA . ILE A 1 92 ? 15.799 -0.285 2.543 1.00 73.81 92 ILE A CA 1
ATOM 748 C C . ILE A 1 92 ? 15.920 -0.917 3.936 1.00 73.81 92 ILE A C 1
ATOM 750 O O . ILE A 1 92 ? 15.156 -0.567 4.839 1.00 73.81 92 ILE A O 1
ATOM 754 N N . SER A 1 93 ? 16.872 -1.836 4.118 1.00 74.75 93 SER A N 1
ATOM 755 C CA . SER A 1 93 ? 17.157 -2.457 5.417 1.00 74.75 93 SER A CA 1
ATOM 756 C C . SER A 1 93 ? 17.583 -1.412 6.450 1.00 74.75 93 SER A C 1
ATOM 758 O O . SER A 1 93 ? 17.001 -1.358 7.533 1.00 74.75 93 SER A O 1
ATOM 760 N N . ASP A 1 94 ? 18.513 -0.528 6.087 1.00 74.12 94 ASP A N 1
ATOM 761 C CA . ASP A 1 94 ? 18.994 0.548 6.957 1.00 74.12 94 ASP A CA 1
ATOM 762 C C . ASP A 1 94 ? 17.879 1.544 7.290 1.00 74.12 94 ASP A C 1
ATOM 764 O O . ASP A 1 94 ? 17.719 1.928 8.446 1.00 74.12 94 ASP A O 1
ATOM 768 N N . ALA A 1 95 ? 17.034 1.909 6.318 1.00 71.56 95 ALA A N 1
ATOM 769 C CA . ALA A 1 95 ? 15.872 2.764 6.562 1.00 71.56 95 ALA A CA 1
ATOM 770 C C . ALA A 1 95 ? 14.872 2.114 7.535 1.00 71.56 95 ALA A C 1
ATOM 772 O O . ALA A 1 95 ? 14.351 2.777 8.434 1.00 71.56 95 ALA A O 1
ATOM 773 N N . ARG A 1 96 ? 14.619 0.805 7.405 1.00 73.00 96 ARG A N 1
ATOM 774 C CA . ARG A 1 96 ? 13.735 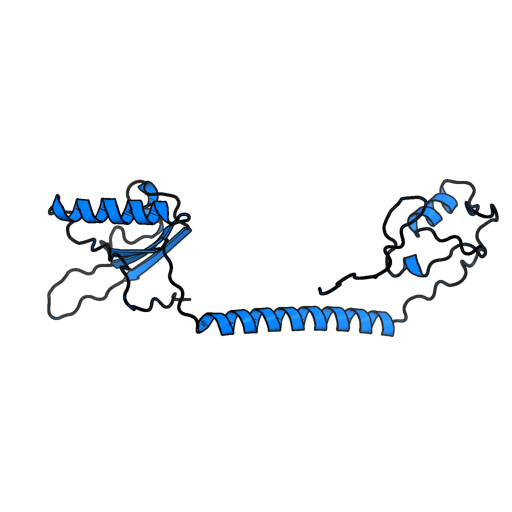0.062 8.316 1.00 73.00 96 ARG A CA 1
ATOM 775 C C . ARG A 1 96 ? 14.317 -0.033 9.730 1.00 73.00 96 ARG A C 1
ATOM 777 O O . ARG A 1 96 ? 13.563 0.102 10.692 1.00 73.00 96 ARG A O 1
ATOM 784 N N . GLN A 1 97 ? 15.630 -0.222 9.854 1.00 73.00 97 GLN A N 1
ATOM 785 C CA . GLN A 1 97 ? 16.348 -0.226 11.134 1.00 73.00 97 GLN A CA 1
ATOM 786 C C . GLN A 1 97 ? 16.422 1.173 11.763 1.00 73.00 97 GLN A C 1
ATOM 788 O O . GLN A 1 97 ? 16.329 1.324 12.977 1.00 73.00 97 GLN A O 1
ATOM 793 N N . TYR A 1 98 ? 16.532 2.226 10.957 1.00 70.75 98 TYR A N 1
ATOM 794 C CA . TYR A 1 98 ? 16.464 3.596 11.453 1.00 70.75 98 TYR A CA 1
ATOM 795 C C . TYR A 1 98 ? 15.079 3.901 12.041 1.00 70.75 98 TYR A C 1
ATOM 797 O O . TYR A 1 98 ? 14.970 4.423 13.150 1.00 70.75 98 TYR A O 1
ATOM 805 N N . LEU A 1 99 ? 14.010 3.489 11.351 1.00 69.75 99 LEU A N 1
ATOM 806 C CA . LEU A 1 99 ? 12.628 3.688 11.798 1.00 69.75 99 LEU A CA 1
ATOM 807 C C . LEU A 1 99 ? 12.238 2.841 13.020 1.00 69.75 99 LEU A C 1
ATOM 809 O O . LEU A 1 99 ? 11.298 3.218 13.717 1.00 69.75 99 LEU A O 1
ATOM 813 N N . SER A 1 100 ? 12.938 1.742 13.331 1.00 65.06 100 SER A N 1
ATOM 814 C CA . SER A 1 100 ? 12.616 0.916 14.510 1.00 65.06 100 SER A CA 1
ATOM 815 C C . SER A 1 100 ? 12.875 1.629 15.839 1.00 65.06 100 SER A C 1
ATOM 817 O O . SER A 1 100 ? 12.260 1.281 16.844 1.00 65.06 100 SER A O 1
ATOM 819 N N . ASN A 1 101 ? 13.746 2.643 15.845 1.00 65.88 101 ASN A N 1
ATOM 820 C CA . ASN A 1 101 ? 14.039 3.456 17.029 1.00 65.88 101 ASN A CA 1
ATOM 821 C C . ASN A 1 101 ? 13.089 4.658 17.182 1.00 65.88 101 ASN A C 1
ATOM 823 O O . ASN A 1 101 ? 13.071 5.301 18.235 1.00 65.88 101 ASN A O 1
ATOM 827 N N . TYR A 1 102 ? 12.278 4.964 16.161 1.00 65.62 102 TYR A N 1
ATOM 828 C CA . TYR A 1 102 ? 11.298 6.045 16.220 1.00 65.62 102 TYR A CA 1
ATOM 829 C C . TYR A 1 102 ? 10.001 5.587 16.883 1.00 65.62 102 TYR A C 1
ATOM 831 O O . TYR A 1 102 ? 9.396 4.578 16.524 1.00 65.62 102 TYR A O 1
ATOM 839 N N . ARG A 1 103 ? 9.522 6.390 17.835 1.00 63.75 103 ARG A N 1
ATOM 840 C CA . ARG A 1 103 ? 8.200 6.206 18.439 1.00 63.75 103 ARG A CA 1
ATOM 841 C C . ARG A 1 103 ? 7.140 6.781 17.500 1.00 63.75 103 ARG A C 1
ATOM 843 O O . ARG A 1 103 ? 7.167 7.970 17.198 1.00 63.75 103 ARG A O 1
ATOM 850 N N . VAL A 1 104 ? 6.204 5.947 17.051 1.00 63.47 104 VAL A N 1
ATOM 851 C CA . VAL A 1 104 ? 5.127 6.346 16.131 1.00 63.47 104 VAL A CA 1
ATOM 852 C C . VAL A 1 104 ? 3.812 6.499 16.892 1.00 63.47 104 VAL A C 1
ATOM 854 O O . VAL A 1 104 ? 3.406 5.603 17.628 1.00 63.47 104 VAL A O 1
ATOM 857 N N . LEU A 1 105 ? 3.122 7.623 16.686 1.00 69.94 105 LEU A N 1
ATOM 858 C CA . LEU A 1 105 ? 1.787 7.865 17.233 1.00 69.94 105 LEU A CA 1
ATOM 859 C C . LEU A 1 105 ? 0.719 7.379 16.241 1.00 69.94 105 LEU A C 1
ATOM 861 O O . LEU A 1 105 ? 0.560 7.948 15.161 1.00 69.94 105 LEU A O 1
ATOM 865 N N . GLN A 1 106 ? -0.023 6.330 16.603 1.00 74.38 106 GLN A N 1
ATOM 866 C CA . GLN A 1 106 ? -1.079 5.762 15.758 1.00 74.38 106 GLN A CA 1
ATOM 867 C C . GLN A 1 106 ? -2.461 6.285 16.166 1.00 74.38 106 GLN A C 1
ATOM 869 O O . GLN A 1 106 ? -3.089 5.769 17.083 1.00 74.38 106 GLN A O 1
ATOM 874 N N . LYS A 1 107 ? -2.962 7.308 15.460 1.00 79.25 107 LYS A N 1
ATOM 875 C CA . LYS A 1 107 ? -4.276 7.931 15.746 1.00 79.25 107 LYS A CA 1
ATOM 876 C C . LYS A 1 107 ? -5.479 7.047 15.389 1.00 79.25 107 LYS A C 1
ATOM 878 O O . LYS A 1 107 ? -6.589 7.311 15.828 1.00 79.25 107 LYS A O 1
ATOM 883 N N . ASN A 1 108 ? -5.271 6.026 14.564 1.00 84.38 108 ASN A N 1
ATOM 884 C CA . ASN A 1 108 ? -6.290 5.083 14.105 1.00 84.38 108 ASN A CA 1
ATOM 885 C C . ASN A 1 108 ? -6.302 3.764 14.900 1.00 84.38 108 ASN A C 1
ATOM 887 O O . ASN A 1 108 ? -6.977 2.819 14.489 1.00 84.38 108 ASN A O 1
ATOM 891 N N . LEU A 1 109 ? -5.536 3.677 15.990 1.00 86.94 109 LEU A N 1
ATOM 892 C CA . LEU A 1 109 ? -5.445 2.500 16.845 1.00 86.94 109 LEU A CA 1
ATOM 893 C C . LEU A 1 109 ? -6.329 2.669 18.087 1.00 86.94 109 LEU A C 1
ATOM 895 O O . LEU A 1 109 ? -6.217 3.656 18.808 1.00 86.94 109 LEU A O 1
ATOM 899 N N . VAL A 1 110 ? -7.172 1.675 18.355 1.00 87.38 110 VAL A N 1
ATOM 900 C CA . VAL A 1 110 ? -8.024 1.594 19.546 1.00 87.38 110 VAL A CA 1
ATOM 901 C C . VAL A 1 110 ? -7.516 0.466 20.437 1.00 87.38 110 VAL A C 1
ATOM 903 O O . VAL A 1 110 ? -7.436 -0.681 19.996 1.00 87.38 110 VAL A O 1
ATOM 906 N N . TYR A 1 111 ? -7.176 0.795 21.684 1.00 85.94 111 TYR A N 1
ATOM 907 C CA . TYR A 1 111 ? -6.803 -0.179 22.707 1.00 85.94 111 TYR A CA 1
ATOM 908 C C . TYR A 1 111 ? -8.019 -0.548 23.548 1.00 85.94 111 TYR A C 1
ATOM 910 O O . TYR A 1 111 ? -8.725 0.317 24.069 1.00 85.94 111 TYR A O 1
ATOM 91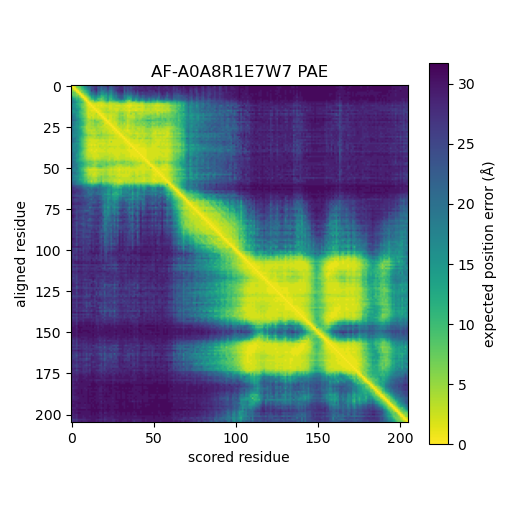8 N N . VAL A 1 112 ? -8.254 -1.845 23.654 1.00 84.00 112 VAL A N 1
ATOM 919 C CA . VAL A 1 112 ? -9.456 -2.436 24.218 1.00 84.00 112 VAL A CA 1
ATOM 920 C C . VAL A 1 112 ? -9.019 -3.405 25.310 1.00 84.00 112 VAL A C 1
ATOM 922 O O . VAL A 1 112 ? -8.233 -4.306 25.037 1.00 84.00 112 VAL A O 1
ATOM 925 N N . VAL A 1 113 ? -9.519 -3.250 26.533 1.00 81.81 113 VAL A N 1
ATOM 926 C CA . VAL A 1 113 ? -9.269 -4.191 27.642 1.00 81.81 113 VAL A CA 1
ATOM 927 C C . VAL A 1 113 ? -10.558 -4.871 28.078 1.00 81.81 113 VAL A C 1
ATOM 929 O O . VAL A 1 113 ? -11.639 -4.409 27.727 1.00 81.81 113 VAL A O 1
ATOM 932 N N . GLY A 1 114 ? -10.453 -5.964 28.834 1.00 76.25 114 GLY A N 1
ATOM 933 C CA . GLY A 1 114 ? -11.629 -6.617 29.413 1.00 76.25 114 GLY A CA 1
ATOM 934 C C . GLY A 1 114 ? -12.415 -7.489 28.434 1.00 76.25 114 GLY A C 1
ATOM 935 O O . GLY A 1 114 ? -13.580 -7.787 28.688 1.00 76.25 114 GLY A O 1
ATOM 936 N N . ILE A 1 115 ? -11.802 -7.920 27.328 1.00 81.50 115 ILE A N 1
ATOM 937 C CA . ILE A 1 115 ? -12.449 -8.809 26.360 1.00 81.50 115 ILE A CA 1
ATOM 938 C C . ILE A 1 115 ? -12.608 -10.195 26.986 1.00 81.50 115 ILE A C 1
ATOM 940 O O . ILE A 1 115 ? -11.643 -10.789 27.479 1.00 81.50 115 ILE A O 1
ATOM 944 N N . SER A 1 116 ? -13.830 -10.725 26.939 1.00 81.25 116 SER A N 1
ATOM 945 C CA . SER A 1 116 ? -14.101 -12.086 27.396 1.00 81.25 116 SER A CA 1
ATOM 946 C C . SER A 1 116 ? -13.339 -13.106 26.534 1.00 81.25 116 SER A C 1
ATOM 948 O O . SER A 1 116 ? -13.361 -12.993 25.307 1.00 81.25 116 SER A O 1
ATOM 950 N N . PRO A 1 117 ? -12.720 -14.139 27.137 1.00 80.38 117 PRO A N 1
ATOM 951 C CA . PRO A 1 117 ? -12.041 -15.216 26.411 1.00 80.38 117 PRO A CA 1
ATOM 952 C C . PRO A 1 117 ? -12.876 -15.909 25.334 1.00 80.38 117 PRO A C 1
ATOM 954 O O . PRO A 1 117 ? -12.318 -16.486 24.415 1.00 80.38 117 PRO A O 1
ATOM 957 N N . ARG A 1 118 ? -14.210 -15.865 25.434 1.00 84.00 118 ARG A N 1
ATOM 958 C CA . ARG A 1 118 ? -15.110 -16.501 24.459 1.00 84.00 118 ARG A CA 1
ATOM 959 C C . ARG A 1 118 ? -15.250 -15.719 23.150 1.00 84.00 118 ARG A C 1
ATOM 961 O O . ARG A 1 118 ? -15.752 -16.262 22.178 1.00 84.00 118 ARG A O 1
ATOM 968 N N . VAL A 1 119 ? -14.874 -14.440 23.151 1.00 82.88 119 VAL A N 1
ATOM 969 C CA . VAL A 1 119 ? -15.021 -13.519 22.009 1.00 82.88 119 VAL A CA 1
ATOM 970 C C . VAL A 1 119 ? -13.703 -12.809 21.684 1.00 82.88 119 VAL A C 1
ATOM 972 O O . VAL A 1 119 ? -13.701 -11.776 21.022 1.00 82.88 119 VAL A O 1
ATOM 975 N N . SER A 1 120 ? -12.577 -13.335 22.174 1.00 84.88 120 SER A N 1
ATOM 976 C CA . SER A 1 120 ? -11.236 -12.778 21.953 1.00 84.88 120 SER A CA 1
ATOM 977 C C . SER A 1 120 ? -10.711 -13.021 20.533 1.00 84.88 120 SER A C 1
ATOM 979 O O . SER A 1 120 ? -9.725 -12.397 20.125 1.00 84.88 120 SER A O 1
ATOM 981 N N . ASP A 1 121 ? -11.393 -13.873 19.763 1.00 89.12 121 ASP A N 1
ATOM 982 C CA . ASP A 1 121 ? -11.032 -14.186 18.389 1.00 89.12 121 ASP A CA 1
ATOM 983 C C . ASP A 1 121 ? -11.104 -12.945 17.485 1.00 89.12 121 ASP A C 1
ATOM 985 O O . ASP A 1 121 ? -12.141 -12.271 17.409 1.00 89.12 121 ASP A O 1
ATOM 989 N N . PRO A 1 122 ? -10.032 -12.641 16.731 1.00 90.56 122 PRO A N 1
ATOM 990 C CA . PRO A 1 122 ? -9.966 -11.439 15.907 1.00 90.56 122 PRO A CA 1
ATOM 991 C C . PRO A 1 122 ? -11.041 -11.422 14.813 1.00 90.56 122 PRO A C 1
ATOM 993 O O . PRO A 1 122 ? -11.529 -10.356 14.446 1.00 90.56 122 PRO A O 1
ATOM 996 N N . GLU A 1 123 ? -11.451 -12.583 14.300 1.00 91.38 123 GLU A N 1
ATOM 997 C CA . GLU A 1 123 ? -12.517 -12.671 13.298 1.00 91.38 123 GLU A CA 1
ATOM 998 C C . GLU A 1 123 ? -13.886 -12.305 13.872 1.00 91.38 123 GLU A C 1
ATOM 1000 O O . GLU A 1 123 ? -14.657 -11.603 13.216 1.00 91.38 123 GLU A O 1
ATOM 1005 N N . VAL A 1 124 ? -14.164 -12.713 15.114 1.00 89.50 124 VAL A N 1
ATOM 1006 C CA . VAL A 1 124 ? -15.394 -12.359 15.833 1.00 89.50 124 VAL A CA 1
ATOM 1007 C C . VAL A 1 124 ? -15.418 -10.858 16.092 1.00 89.50 124 VAL A C 1
ATOM 1009 O O . VAL A 1 124 ? -16.373 -10.185 15.708 1.00 89.50 124 VAL A O 1
ATOM 1012 N N . LEU A 1 125 ? -14.326 -10.306 16.626 1.00 88.56 125 LEU A N 1
ATOM 1013 C CA . LEU A 1 125 ? -14.190 -8.874 16.903 1.00 88.56 125 LEU A CA 1
ATOM 1014 C C . LEU A 1 125 ? -14.319 -7.995 15.649 1.00 88.56 125 LEU A C 1
ATOM 1016 O O . LEU A 1 125 ? -14.734 -6.837 15.745 1.00 88.56 125 LEU A O 1
ATOM 1020 N N . LYS A 1 126 ? -13.996 -8.535 14.469 1.00 91.62 126 LYS A N 1
ATOM 1021 C CA . LYS A 1 126 ? -14.108 -7.837 13.184 1.00 91.62 126 LYS A CA 1
ATOM 1022 C C . LYS A 1 126 ? -15.539 -7.767 12.645 1.00 91.62 126 LYS A C 1
ATOM 1024 O O . LYS A 1 126 ? -15.806 -6.931 11.779 1.00 91.62 126 LYS A O 1
ATOM 1029 N N . LYS A 1 127 ? -16.458 -8.610 13.130 1.00 90.00 127 LYS A N 1
ATOM 1030 C CA . LYS A 1 127 ? -17.865 -8.602 12.700 1.00 90.00 127 LYS A CA 1
ATOM 1031 C C . LYS A 1 127 ? -18.530 -7.264 13.021 1.00 90.00 127 LYS A C 1
ATOM 1033 O O . LYS A 1 127 ? -18.154 -6.566 13.965 1.00 90.00 127 LYS A O 1
ATOM 1038 N N . THR A 1 128 ? -19.571 -6.931 12.260 1.00 90.12 128 THR A N 1
ATOM 1039 C CA . THR A 1 128 ? -20.399 -5.735 12.488 1.00 90.12 128 THR A CA 1
ATOM 1040 C C . THR A 1 128 ? -21.022 -5.735 13.885 1.00 90.12 128 THR A C 1
ATOM 1042 O O . THR A 1 128 ? -21.176 -4.684 14.492 1.00 90.12 128 THR A O 1
ATOM 1045 N N . GLU A 1 129 ? -21.294 -6.908 14.455 1.00 86.50 129 GLU A N 1
ATOM 1046 C CA . GLU A 1 129 ? -21.777 -7.056 15.834 1.00 86.50 129 GLU A CA 1
ATOM 1047 C C . GLU A 1 129 ? -20.790 -6.543 16.896 1.00 86.50 129 GLU A C 1
ATOM 1049 O O . GLU A 1 129 ? -21.215 -6.227 18.000 1.00 86.50 129 GLU A O 1
ATOM 1054 N N . TYR A 1 130 ? -19.504 -6.381 16.579 1.00 87.69 130 TYR A N 1
ATOM 1055 C CA . TYR A 1 130 ? -18.480 -5.889 17.506 1.00 87.69 130 TYR A CA 1
ATOM 1056 C C . TYR A 1 130 ? -17.848 -4.601 16.977 1.00 87.69 130 TYR A C 1
ATOM 1058 O O . TYR A 1 130 ? -18.545 -3.595 16.857 1.00 87.69 130 TYR A O 1
ATOM 1066 N N . PHE A 1 131 ? -16.553 -4.596 16.647 1.00 89.62 131 PHE A N 1
ATOM 1067 C CA . PHE A 1 131 ? -15.837 -3.393 16.212 1.00 89.62 131 PHE A CA 1
ATOM 1068 C C . PHE A 1 131 ? -16.091 -3.044 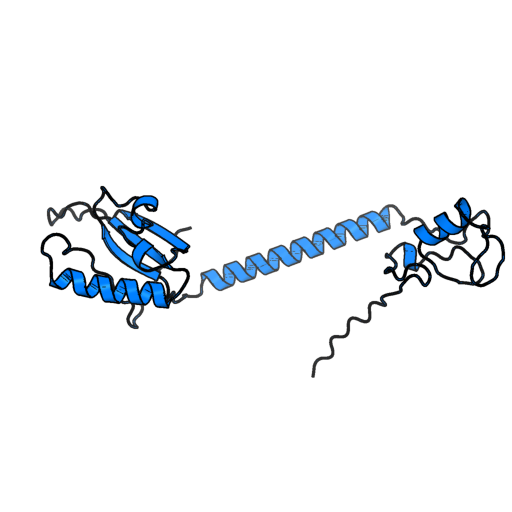14.741 1.00 89.62 131 PHE A C 1
ATOM 1070 O O . PHE A 1 131 ? -15.924 -1.891 14.340 1.00 89.62 131 PHE A O 1
ATOM 1077 N N . GLY A 1 132 ? -16.558 -4.003 13.935 1.00 90.50 132 GLY A N 1
ATOM 1078 C CA . GLY A 1 132 ? -16.854 -3.780 12.520 1.00 90.50 132 GLY A CA 1
ATOM 1079 C C . GLY A 1 132 ? -17.931 -2.718 12.274 1.00 90.50 132 GLY A C 1
ATOM 1080 O O . GLY A 1 132 ? -17.909 -2.074 11.227 1.00 90.50 132 GLY A O 1
ATOM 1081 N N . ARG A 1 133 ? -18.832 -2.462 13.241 1.00 89.81 133 ARG A N 1
ATOM 1082 C CA . ARG A 1 133 ? -19.869 -1.414 13.115 1.00 89.81 133 ARG A CA 1
ATOM 1083 C C . ARG A 1 133 ? -19.304 -0.006 12.972 1.00 89.81 133 ARG A C 1
ATOM 1085 O O . ARG A 1 133 ? -19.966 0.856 12.403 1.00 89.81 133 ARG A O 1
ATOM 1092 N N . TYR A 1 134 ? -18.118 0.257 13.522 1.00 89.81 134 TYR A N 1
ATOM 1093 C CA . TYR A 1 134 ? -17.574 1.614 13.572 1.00 89.81 134 TYR A CA 1
ATOM 1094 C C . TYR A 1 134 ? -16.831 1.990 12.288 1.00 89.81 134 TYR A C 1
ATOM 1096 O O . TYR A 1 134 ? -16.754 3.174 11.951 1.00 89.81 134 TYR A O 1
ATOM 1104 N N . GLY A 1 135 ? -16.339 1.001 11.538 1.00 92.62 135 GLY A N 1
ATOM 1105 C CA . GLY A 1 135 ? -15.714 1.209 10.238 1.00 92.62 135 GLY A CA 1
ATOM 1106 C C . GLY A 1 135 ? -14.849 0.042 9.775 1.00 92.62 135 GLY A C 1
ATOM 1107 O O . GLY A 1 135 ? -14.819 -1.030 10.379 1.00 92.62 135 GLY A O 1
ATOM 1108 N N . LYS A 1 136 ? -14.115 0.256 8.676 1.00 95.19 136 LYS A N 1
ATOM 1109 C CA . LYS A 1 136 ? -13.279 -0.792 8.077 1.00 95.19 136 LYS A CA 1
ATOM 1110 C C . LYS A 1 136 ? -12.016 -1.005 8.908 1.00 95.19 136 LYS A C 1
ATOM 1112 O O . LYS A 1 136 ? -11.164 -0.121 8.987 1.00 95.19 136 LYS A O 1
ATOM 1117 N N . ILE A 1 137 ? -11.870 -2.202 9.463 1.00 93.88 137 ILE A N 1
ATOM 1118 C CA . ILE A 1 137 ? -10.717 -2.588 10.280 1.00 93.88 137 ILE A CA 1
ATOM 1119 C C . ILE A 1 137 ? -9.560 -3.045 9.383 1.00 93.88 137 ILE A C 1
ATOM 1121 O O . ILE A 1 137 ? -9.744 -3.859 8.474 1.00 93.88 137 ILE A O 1
ATOM 1125 N N . GLN A 1 138 ? -8.370 -2.506 9.646 1.00 92.94 138 GLN A N 1
ATOM 1126 C CA . GLN A 1 138 ? -7.114 -2.830 8.973 1.00 92.94 138 GLN A CA 1
ATOM 1127 C C . GLN A 1 138 ? -6.394 -4.012 9.638 1.00 92.94 138 GLN A C 1
ATOM 1129 O O . GLN A 1 138 ? -5.963 -4.920 8.933 1.00 92.94 138 GLN A O 1
ATOM 1134 N N . LYS A 1 139 ? -6.285 -4.023 10.973 1.00 93.19 139 LYS A N 1
ATOM 1135 C CA . LYS A 1 139 ? -5.626 -5.090 11.747 1.00 93.19 139 LYS A CA 1
ATOM 1136 C C . LYS A 1 139 ? -6.286 -5.231 13.123 1.00 93.19 139 LYS A C 1
ATOM 1138 O O . LYS A 1 139 ? -6.705 -4.228 13.693 1.00 93.19 139 LYS A O 1
ATOM 1143 N N . ILE A 1 140 ? -6.356 -6.457 13.643 1.00 91.88 140 ILE A N 1
ATOM 1144 C CA . ILE A 1 140 ? -6.678 -6.742 15.049 1.00 91.88 140 ILE A CA 1
ATOM 1145 C C . ILE A 1 140 ? -5.570 -7.625 15.610 1.00 91.8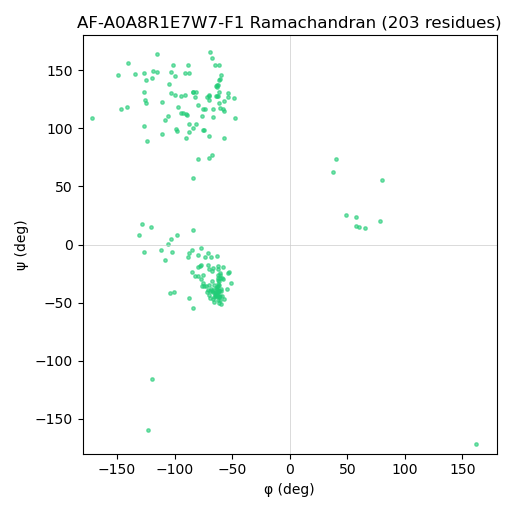8 140 ILE A C 1
ATOM 1147 O O . ILE A 1 140 ? -5.196 -8.608 14.973 1.00 91.88 140 ILE A O 1
ATOM 1151 N N . VAL A 1 141 ? -5.044 -7.263 16.776 1.00 91.50 141 VAL A N 1
ATOM 1152 C CA . VAL A 1 141 ? -4.120 -8.100 17.552 1.00 91.50 141 VAL A CA 1
ATOM 1153 C C . VAL A 1 141 ? -4.706 -8.274 18.939 1.00 91.50 141 VAL A C 1
ATOM 1155 O O . VAL A 1 141 ? -4.932 -7.277 19.619 1.00 91.50 141 VAL A O 1
ATOM 1158 N N . THR A 1 142 ? -4.935 -9.515 19.355 1.00 89.81 142 THR A N 1
ATOM 1159 C CA . THR A 1 142 ? -5.430 -9.839 20.696 1.00 89.81 142 THR A CA 1
ATOM 1160 C C . THR A 1 142 ? -4.285 -10.390 21.544 1.00 89.81 142 THR A C 1
ATOM 1162 O O . THR A 1 142 ? -3.489 -11.190 21.060 1.00 89.81 142 THR A O 1
ATOM 1165 N N . SER A 1 143 ? -4.196 -9.968 22.803 1.00 87.56 143 SER A N 1
ATOM 1166 C CA . SER A 1 143 ? -3.237 -10.456 23.793 1.00 87.56 143 SER A CA 1
ATOM 1167 C C . SER A 1 143 ? -3.974 -10.951 25.037 1.00 87.56 143 SER A C 1
ATOM 1169 O O . SER A 1 143 ? -4.977 -10.370 25.457 1.00 87.56 143 SER A O 1
ATOM 1171 N N . VAL A 1 144 ? -3.496 -12.040 25.635 1.00 84.19 144 VAL A N 1
ATOM 1172 C CA . VAL A 1 144 ? -4.022 -12.541 26.910 1.00 84.19 144 VAL A CA 1
ATOM 1173 C C . VAL A 1 144 ? -3.369 -11.751 28.035 1.00 84.19 144 VAL A C 1
ATOM 1175 O O . VAL A 1 144 ? -2.143 -11.689 28.106 1.00 84.19 144 VAL A O 1
ATOM 1178 N N . THR A 1 145 ? -4.160 -11.169 28.936 1.00 71.75 145 THR A N 1
ATOM 1179 C CA . THR A 1 145 ? -3.605 -10.590 30.165 1.00 71.75 145 THR A CA 1
ATOM 1180 C C . THR A 1 145 ? -3.694 -11.636 31.275 1.00 71.75 145 THR A C 1
ATOM 1182 O O . THR A 1 145 ? -4.806 -12.017 31.651 1.00 71.75 145 THR A O 1
ATOM 1185 N N . PRO A 1 146 ? -2.559 -12.151 31.784 1.00 62.31 146 PRO A N 1
ATOM 1186 C CA . PRO A 1 146 ? -2.576 -13.143 32.848 1.00 62.31 146 PRO A CA 1
ATOM 1187 C C . PRO A 1 146 ? -3.196 -12.546 34.117 1.00 62.31 146 PRO A C 1
ATOM 1189 O O . PRO A 1 146 ? -2.908 -11.412 34.498 1.00 62.31 146 PRO A O 1
ATOM 1192 N N . SER A 1 147 ? -4.072 -13.314 34.765 1.00 58.78 147 SER A N 1
ATOM 1193 C CA . SER A 1 147 ? -4.708 -12.931 36.025 1.00 58.78 147 SER A CA 1
ATOM 1194 C C . SER A 1 147 ? -3.656 -12.775 37.125 1.00 58.78 147 SER A C 1
ATOM 1196 O O . SER A 1 147 ? -2.878 -13.700 37.363 1.00 58.78 147 SER A O 1
ATOM 1198 N N . ILE A 1 148 ? -3.649 -11.639 37.829 1.00 58.69 148 ILE A N 1
ATOM 1199 C CA . ILE A 1 148 ? -2.805 -11.463 39.017 1.00 58.69 148 ILE A CA 1
ATOM 1200 C C . ILE A 1 148 ? -3.377 -12.352 40.140 1.00 58.69 148 ILE A C 1
ATOM 1202 O O . ILE A 1 148 ? -4.552 -12.187 40.483 1.00 58.69 148 ILE A O 1
ATOM 1206 N N . PRO A 1 149 ? -2.583 -13.263 40.745 1.00 53.38 149 PRO A N 1
ATOM 1207 C CA . PRO A 1 149 ? -3.067 -14.236 41.734 1.00 53.38 149 PRO A CA 1
ATOM 1208 C C . PRO A 1 149 ? -3.740 -13.622 42.971 1.00 53.38 149 PRO A C 1
ATOM 1210 O O . PRO A 1 149 ? -4.491 -14.298 43.662 1.00 53.38 149 PRO A O 1
ATOM 1213 N N . ALA A 1 150 ? -3.489 -12.342 43.252 1.00 57.69 150 ALA A N 1
ATOM 1214 C CA . ALA A 1 150 ? -3.925 -11.668 44.470 1.00 57.69 150 ALA A CA 1
ATOM 1215 C C . ALA A 1 150 ? -5.397 -11.203 44.478 1.00 57.69 150 ALA A C 1
ATOM 1217 O O . ALA A 1 150 ? -5.858 -10.749 45.521 1.00 57.69 150 ALA A O 1
ATOM 1218 N N . GLN A 1 151 ? -6.133 -11.254 43.355 1.00 58.09 151 GLN A N 1
ATOM 1219 C CA . GLN A 1 151 ? -7.445 -10.579 43.259 1.00 58.09 151 GLN A CA 1
ATOM 1220 C C . GLN A 1 151 ? -8.615 -11.417 42.714 1.00 58.09 151 GLN A C 1
ATOM 1222 O O . GLN A 1 151 ? -9.680 -10.851 42.485 1.00 58.09 151 GLN A O 1
ATOM 1227 N N . HIS A 1 152 ? -8.477 -12.736 42.506 1.00 57.12 152 HIS A N 1
ATOM 1228 C CA . HIS A 1 152 ? -9.562 -13.585 41.959 1.00 57.12 152 HIS A CA 1
ATOM 1229 C C . HIS A 1 152 ? -10.244 -13.013 40.693 1.00 57.12 152 HIS A C 1
ATOM 1231 O O . HIS A 1 152 ? -11.406 -13.305 40.408 1.00 57.12 152 HIS A O 1
ATOM 1237 N N . LEU A 1 153 ? -9.543 -12.178 39.919 1.00 59.47 153 LEU A N 1
ATOM 1238 C CA . LEU A 1 153 ? -10.139 -11.516 38.768 1.00 59.47 153 LEU A CA 1
ATOM 1239 C C . LEU A 1 153 ? -10.148 -12.487 37.574 1.00 59.47 153 LEU A C 1
ATOM 1241 O O . LEU A 1 153 ? -9.112 -13.093 37.284 1.00 59.47 153 LEU A O 1
ATOM 1245 N N . PRO A 1 154 ? -11.287 -12.656 36.875 1.00 62.50 154 PRO A N 1
ATOM 1246 C CA . PRO A 1 154 ? -11.377 -13.569 35.742 1.00 62.50 154 PRO A CA 1
ATOM 1247 C C . PRO A 1 154 ? -10.387 -13.181 34.637 1.00 62.50 154 PRO A C 1
ATOM 1249 O O . PRO A 1 154 ? -10.140 -11.995 34.402 1.00 62.50 154 PRO A O 1
ATOM 1252 N N . LEU A 1 155 ? -9.848 -14.190 33.942 1.00 67.88 155 LEU A N 1
ATOM 1253 C CA . LEU A 1 155 ? -8.960 -13.990 32.797 1.00 67.88 155 LEU A CA 1
ATOM 1254 C C . LEU A 1 155 ? -9.625 -13.069 31.772 1.00 67.88 155 LEU A C 1
ATOM 1256 O O . LEU A 1 155 ? -10.743 -13.328 31.321 1.00 67.88 155 LEU A O 1
ATOM 1260 N N . SER A 1 156 ? -8.921 -12.006 31.393 1.00 73.44 156 SER A N 1
ATOM 1261 C CA . SER A 1 156 ? -9.387 -11.056 30.389 1.00 73.44 156 SER A CA 1
ATOM 1262 C C . SER A 1 156 ? -8.344 -10.871 29.299 1.00 73.44 156 SER A C 1
ATOM 1264 O O . SER A 1 156 ? -7.135 -10.976 29.519 1.00 73.44 156 SER A O 1
ATOM 1266 N N . HIS A 1 157 ? -8.834 -10.628 28.092 1.00 84.69 157 HIS A N 1
ATOM 1267 C CA . HIS A 1 157 ? -8.008 -10.348 26.933 1.00 84.69 157 HIS A CA 1
ATOM 1268 C C . HIS A 1 157 ? -7.991 -8.849 26.654 1.00 84.69 157 HIS A C 1
ATOM 1270 O O . HIS A 1 157 ? -8.923 -8.110 26.990 1.00 84.69 157 HIS A O 1
ATOM 1276 N N . THR A 1 158 ? -6.924 -8.407 26.011 1.00 85.06 158 THR A N 1
ATOM 1277 C CA . THR A 1 158 ? -6.787 -7.062 25.468 1.00 85.06 158 THR A CA 1
ATOM 1278 C C . THR A 1 158 ? -6.693 -7.153 23.954 1.00 85.06 158 THR A C 1
ATOM 1280 O O . THR A 1 158 ? -6.203 -8.144 23.421 1.00 85.06 158 THR A O 1
ATOM 1283 N N . ALA A 1 159 ? -7.186 -6.148 23.237 1.00 88.69 159 ALA A N 1
ATOM 1284 C CA . ALA A 1 159 ? -7.050 -6.076 21.792 1.00 88.69 159 ALA A CA 1
ATOM 1285 C C . ALA A 1 159 ? -6.617 -4.692 21.324 1.00 88.69 159 ALA A C 1
ATOM 1287 O O . ALA A 1 159 ? -6.999 -3.656 21.867 1.00 88.69 159 ALA A O 1
ATOM 1288 N N . TYR A 1 160 ? -5.839 -4.710 20.255 1.00 90.75 160 TYR A N 1
ATOM 1289 C CA . TYR A 1 160 ? -5.386 -3.566 19.490 1.00 90.75 160 TYR A CA 1
ATOM 1290 C C . TYR A 1 160 ? -6.129 -3.586 18.158 1.00 90.75 160 TYR A C 1
ATOM 1292 O O . TYR A 1 160 ? -5.859 -4.436 17.307 1.00 90.75 160 TYR A O 1
ATOM 1300 N N . VAL A 1 161 ? -7.088 -2.677 17.983 1.00 91.38 161 VAL A N 1
ATOM 1301 C CA . VAL A 1 161 ? -7.916 -2.578 16.775 1.00 91.38 161 VAL A CA 1
ATOM 1302 C C . VAL A 1 161 ? -7.464 -1.374 15.958 1.00 91.38 161 VAL A C 1
ATOM 1304 O O . VAL A 1 161 ? -7.663 -0.229 16.355 1.00 91.38 161 VAL A O 1
ATOM 1307 N N . THR A 1 162 ? -6.859 -1.615 14.800 1.00 91.31 162 THR A N 1
ATOM 1308 C CA . THR A 1 162 ? -6.416 -0.564 13.877 1.00 91.31 162 THR A CA 1
ATOM 1309 C C . THR A 1 162 ? -7.462 -0.360 12.788 1.00 91.31 162 THR A C 1
ATOM 1311 O O . THR A 1 162 ? -7.723 -1.276 12.007 1.00 91.31 162 THR A O 1
ATOM 1314 N N . TYR A 1 163 ? -8.044 0.833 12.684 1.00 92.81 163 TYR A N 1
ATOM 1315 C CA . TYR A 1 163 ? -8.996 1.182 11.623 1.00 92.81 163 TYR A CA 1
ATOM 1316 C C . TYR A 1 163 ? -8.299 1.740 10.383 1.00 92.81 163 TYR A C 1
ATOM 1318 O O . TYR A 1 163 ? -7.226 2.333 10.465 1.00 92.81 163 TYR A O 1
ATOM 1326 N N . LYS A 1 164 ? -8.935 1.608 9.214 1.00 93.06 164 LYS A N 1
ATOM 1327 C CA . LYS A 1 164 ? -8.444 2.220 7.970 1.00 93.06 164 LYS A CA 1
ATOM 1328 C C . LYS A 1 164 ? -8.479 3.753 8.034 1.00 93.06 164 LYS A C 1
ATOM 1330 O O . LYS A 1 164 ? -7.618 4.398 7.446 1.00 93.06 164 LYS A O 1
ATOM 1335 N N . ARG A 1 165 ? -9.471 4.333 8.716 1.00 90.94 165 ARG A N 1
ATOM 1336 C CA . ARG A 1 165 ? -9.631 5.786 8.877 1.00 90.94 165 ARG A CA 1
ATOM 1337 C C . ARG A 1 165 ? -9.576 6.169 10.350 1.00 90.94 165 ARG A C 1
ATOM 1339 O O . ARG A 1 165 ? -10.116 5.455 11.190 1.00 90.94 165 ARG A O 1
ATOM 1346 N N . VAL A 1 166 ? -8.974 7.320 10.642 1.00 88.19 166 VAL A N 1
ATOM 1347 C CA . VAL A 1 166 ? -8.901 7.875 12.005 1.00 88.19 166 VAL A CA 1
ATOM 1348 C C . VAL A 1 166 ? -10.301 8.190 12.544 1.00 88.19 166 VAL A C 1
ATOM 1350 O O . VAL A 1 166 ? -10.590 7.879 13.694 1.00 88.19 166 VAL A O 1
ATOM 1353 N N . ASP A 1 167 ? -11.206 8.696 11.704 1.00 89.75 167 ASP A N 1
ATOM 1354 C CA . ASP A 1 167 ? -12.580 9.019 12.117 1.00 89.75 167 ASP A CA 1
ATOM 1355 C C . ASP A 1 167 ? -13.367 7.788 12.586 1.00 89.75 167 ASP A C 1
ATOM 1357 O O . ASP A 1 167 ? -14.192 7.882 13.492 1.00 89.75 167 ASP A O 1
ATOM 1361 N N . ASP A 1 168 ? -13.109 6.619 11.990 1.00 92.31 168 ASP A N 1
ATOM 1362 C CA . ASP A 1 168 ? -13.742 5.356 12.387 1.00 92.31 168 ASP A CA 1
ATOM 1363 C C . ASP A 1 168 ? -13.290 4.949 13.802 1.00 92.31 168 ASP A C 1
ATOM 1365 O O . ASP A 1 168 ? -14.111 4.547 14.628 1.00 92.31 168 ASP A O 1
ATOM 1369 N N . ALA A 1 169 ? -12.000 5.134 14.107 1.00 86.19 169 ALA A N 1
ATOM 1370 C CA . ALA A 1 169 ? -11.443 4.899 15.437 1.00 86.19 169 ALA A CA 1
ATOM 1371 C C . ALA A 1 169 ? -12.018 5.874 16.477 1.00 86.19 169 ALA A C 1
ATOM 1373 O O . ALA A 1 169 ? -12.411 5.451 17.562 1.00 86.19 169 ALA A O 1
ATOM 1374 N N . LEU A 1 170 ? -12.139 7.162 16.136 1.00 85.62 170 LEU A N 1
ATOM 1375 C CA . LEU A 1 170 ? -12.742 8.166 17.018 1.00 85.62 170 LEU A CA 1
ATOM 1376 C C . LEU A 1 170 ? -14.204 7.838 17.335 1.00 85.62 170 LEU A C 1
ATOM 1378 O O . LEU A 1 170 ? -14.591 7.871 18.503 1.00 85.62 170 LEU A O 1
ATOM 1382 N N . ARG A 1 171 ? -15.000 7.444 16.330 1.00 86.94 171 ARG A N 1
ATOM 1383 C CA . ARG A 1 171 ? -16.390 7.011 16.550 1.00 86.94 171 ARG A CA 1
ATOM 1384 C C . ARG A 1 171 ? -16.480 5.759 17.417 1.00 86.94 171 ARG A C 1
ATOM 1386 O O . ARG A 1 171 ? -17.406 5.661 18.222 1.00 86.94 171 ARG A O 1
ATOM 1393 N N . ALA A 1 172 ? -15.551 4.813 17.272 1.00 86.06 172 ALA A N 1
ATOM 1394 C CA . ALA A 1 172 ? -15.488 3.643 18.145 1.00 86.06 172 ALA A CA 1
ATOM 1395 C C . ALA A 1 172 ? -15.240 4.061 19.600 1.00 86.06 172 ALA A C 1
ATOM 1397 O O . ALA A 1 172 ? -16.001 3.681 20.485 1.00 86.06 172 ALA A O 1
ATOM 1398 N N . ILE A 1 173 ? -14.234 4.907 19.836 1.00 83.94 173 ILE A N 1
ATOM 1399 C CA . ILE A 1 173 ? -13.876 5.404 21.170 1.00 83.94 173 ILE A CA 1
ATOM 1400 C C . ILE A 1 173 ? -15.048 6.160 21.807 1.00 83.94 173 ILE A C 1
ATOM 1402 O O . ILE A 1 173 ? -15.442 5.843 22.926 1.00 83.94 173 ILE A O 1
ATOM 1406 N N . GLN A 1 174 ? -15.638 7.117 21.090 1.00 80.75 174 GLN A N 1
ATOM 1407 C CA . GLN A 1 174 ? -16.737 7.943 21.600 1.00 80.75 174 GLN A CA 1
ATOM 1408 C C . GLN A 1 174 ? -17.960 7.103 21.988 1.00 80.75 174 GLN A C 1
ATOM 1410 O O . GLN A 1 174 ? -18.530 7.304 23.057 1.00 80.75 174 GLN A O 1
ATOM 1415 N N . ASN A 1 175 ? -18.346 6.131 21.158 1.00 74.38 175 ASN A N 1
ATOM 1416 C CA . ASN A 1 175 ? -19.517 5.298 21.431 1.00 74.38 175 ASN A CA 1
ATOM 1417 C C . ASN A 1 175 ? -19.267 4.256 22.531 1.00 74.38 175 ASN A C 1
ATOM 1419 O O . ASN A 1 175 ? -20.166 3.979 23.323 1.00 74.38 175 ASN A O 1
ATOM 1423 N N . LEU A 1 176 ? -18.059 3.690 22.609 1.00 67.38 176 LEU A N 1
ATOM 1424 C CA . LEU A 1 176 ? -17.709 2.704 23.636 1.00 67.38 176 LEU A CA 1
ATOM 1425 C C . LEU A 1 176 ? -17.550 3.351 25.017 1.00 67.38 176 LEU A C 1
ATOM 1427 O O . LEU A 1 176 ? -18.006 2.782 26.004 1.00 67.38 176 LEU A O 1
ATOM 1431 N N . GLN A 1 177 ? -17.017 4.576 25.091 1.00 61.06 177 GLN A N 1
ATOM 1432 C CA . GLN A 1 177 ? -16.955 5.354 26.337 1.00 61.06 177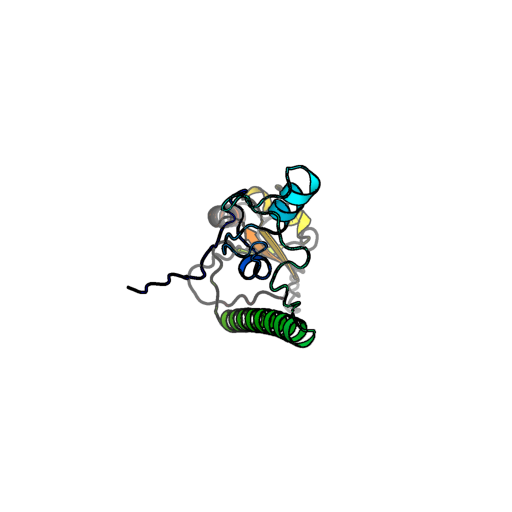 GLN A CA 1
ATOM 1433 C C . GLN A 1 177 ? -18.346 5.663 26.920 1.00 61.06 177 GLN A C 1
ATOM 1435 O O . GLN A 1 177 ? -18.508 5.751 28.136 1.00 61.06 177 GLN A O 1
ATOM 1440 N N . VAL A 1 178 ? -19.365 5.818 26.069 1.00 50.19 178 VAL A N 1
ATOM 1441 C CA . VAL A 1 178 ? -20.750 6.089 26.496 1.00 50.19 178 VAL A CA 1
ATOM 1442 C C . VAL A 1 178 ? -21.452 4.827 27.012 1.00 50.19 178 VAL A C 1
ATOM 1444 O O . VAL A 1 178 ? -22.300 4.924 27.899 1.00 50.19 178 VAL A O 1
ATOM 1447 N N . LEU A 1 179 ? -21.083 3.648 26.509 1.00 50.38 179 LEU A N 1
ATOM 1448 C CA . LEU A 1 179 ? -21.735 2.379 26.840 1.00 50.38 179 LEU A CA 1
ATOM 1449 C C . LEU A 1 179 ? -21.372 1.854 28.240 1.00 50.38 179 LEU A C 1
ATOM 1451 O O . LEU A 1 179 ? -22.235 1.311 28.924 1.00 50.38 179 LEU A O 1
ATOM 1455 N N . ILE A 1 180 ? -20.139 2.104 28.697 1.00 48.22 180 ILE A N 1
ATOM 1456 C CA . ILE A 1 180 ? -19.664 1.766 30.055 1.00 48.22 180 ILE A CA 1
ATOM 1457 C C . ILE A 1 180 ? -20.525 2.450 31.131 1.00 48.22 180 ILE A C 1
ATOM 1459 O O . ILE A 1 180 ? -20.693 1.920 32.219 1.00 48.22 180 ILE A O 1
ATOM 1463 N N . ARG A 1 181 ? -21.120 3.615 30.832 1.00 44.78 181 ARG A N 1
ATOM 1464 C CA . ARG A 1 181 ? -21.943 4.367 31.795 1.00 44.78 181 ARG A CA 1
ATOM 1465 C C . ARG A 1 181 ? -23.408 3.928 31.877 1.00 44.78 181 ARG A C 1
ATOM 1467 O O . ARG A 1 181 ? -24.139 4.504 32.676 1.00 44.78 181 ARG A O 1
ATOM 1474 N N . LYS A 1 182 ? -23.870 2.988 31.043 1.00 40.81 182 LYS A N 1
ATOM 1475 C CA . LYS A 1 182 ? -25.304 2.651 30.942 1.00 40.81 182 LYS A CA 1
ATOM 1476 C C . LYS A 1 182 ? -25.659 1.172 31.115 1.00 40.81 182 LYS A C 1
ATOM 1478 O O . LYS A 1 182 ? -26.849 0.888 31.133 1.00 40.81 182 LYS A O 1
ATOM 1483 N N . ASN A 1 183 ? -24.702 0.246 31.221 1.00 38.69 183 ASN A N 1
ATOM 1484 C CA . ASN A 1 183 ? -25.024 -1.185 31.252 1.00 38.69 183 ASN A CA 1
ATOM 1485 C C . ASN A 1 183 ? -24.058 -1.988 32.147 1.00 38.69 183 ASN A C 1
ATOM 1487 O O . ASN A 1 183 ? -22.877 -2.094 31.814 1.00 38.69 183 ASN A O 1
ATOM 1491 N N . GLU A 1 184 ? -24.574 -2.591 33.228 1.00 47.34 184 GLU A N 1
ATOM 1492 C CA . GLU A 1 184 ? -23.822 -3.430 34.191 1.00 47.34 184 GLU A CA 1
ATOM 1493 C C . GLU A 1 184 ? -23.211 -4.698 33.555 1.00 47.34 184 GLU A C 1
ATOM 1495 O O . GLU A 1 184 ? -22.225 -5.233 34.051 1.00 47.34 184 GLU A O 1
ATOM 1500 N N . GLU A 1 185 ? -23.715 -5.164 32.406 1.00 46.12 185 GLU A N 1
ATOM 1501 C CA . GLU A 1 185 ? -23.181 -6.366 31.737 1.00 46.12 185 GLU A CA 1
ATOM 1502 C C . GLU A 1 185 ? -22.005 -6.094 30.778 1.00 46.12 185 GLU A C 1
ATOM 1504 O O . GLU A 1 185 ? -21.373 -7.029 30.283 1.00 46.12 185 GLU A O 1
ATOM 1509 N N . MET A 1 186 ? -21.668 -4.823 30.515 1.00 43.25 186 MET A N 1
ATOM 1510 C CA . MET A 1 186 ? -20.625 -4.430 29.549 1.00 43.25 186 MET A CA 1
ATOM 1511 C C . MET A 1 186 ? -19.482 -3.613 30.179 1.00 43.25 186 MET A C 1
ATOM 1513 O O . MET A 1 186 ? -18.687 -2.992 29.470 1.00 43.25 186 MET A O 1
ATOM 1517 N N . GLU A 1 187 ? -19.386 -3.615 31.511 1.00 36.81 187 GLU A N 1
ATOM 1518 C CA . GLU A 1 187 ? -18.600 -2.668 32.318 1.00 36.81 187 GLU A CA 1
ATOM 1519 C C . GLU A 1 187 ? -17.077 -2.670 32.117 1.00 36.81 187 GLU A C 1
ATOM 1521 O O . GLU A 1 187 ? -16.395 -1.788 32.632 1.00 36.81 187 GLU A O 1
ATOM 1526 N N . ARG A 1 188 ? -16.482 -3.623 31.395 1.00 42.59 188 ARG A N 1
ATOM 1527 C CA . ARG A 1 188 ? -15.016 -3.810 31.466 1.00 42.59 188 ARG A CA 1
ATOM 1528 C C . ARG A 1 188 ? -14.220 -3.319 30.273 1.00 42.59 188 ARG A C 1
ATOM 1530 O O . ARG A 1 188 ? -12.993 -3.393 30.294 1.00 42.59 188 ARG A O 1
ATOM 1537 N N . PHE A 1 189 ? -14.882 -2.755 29.273 1.00 43.22 189 PHE A N 1
ATOM 1538 C CA . PHE A 1 189 ? -14.206 -2.196 28.113 1.00 43.22 189 PHE A CA 1
ATOM 1539 C C . PHE A 1 189 ? -13.641 -0.804 28.395 1.00 43.22 189 PHE A C 1
ATOM 1541 O O . PHE A 1 189 ? -14.154 0.182 27.884 1.00 43.22 189 PHE A O 1
ATOM 1548 N N . VAL A 1 190 ? -12.556 -0.691 29.169 1.00 44.38 190 VAL A N 1
ATOM 1549 C CA . VAL A 1 190 ? -11.832 0.588 29.273 1.00 44.38 190 VAL A CA 1
ATOM 1550 C C . VAL A 1 190 ? -11.123 0.851 27.946 1.00 44.38 190 VAL A C 1
ATOM 1552 O O . VAL A 1 190 ? -10.008 0.392 27.700 1.00 44.38 190 VAL A O 1
ATOM 1555 N N . VAL A 1 191 ? -11.786 1.588 27.060 1.00 49.94 191 VAL A N 1
ATOM 1556 C CA . VAL A 1 191 ? -11.135 2.144 25.877 1.00 49.94 191 VAL A CA 1
ATOM 1557 C C . VAL A 1 191 ? -10.297 3.325 26.344 1.00 49.94 191 VAL A C 1
ATOM 1559 O O . VAL A 1 191 ? -10.814 4.420 26.577 1.00 49.94 191 VAL A O 1
ATOM 1562 N N . SER A 1 192 ? -8.998 3.090 26.525 1.00 42.91 192 SER A N 1
ATOM 1563 C CA . SER A 1 192 ? -8.068 4.170 26.836 1.00 42.91 192 SER A CA 1
ATOM 1564 C C . SER A 1 192 ? -7.980 5.098 25.626 1.00 42.91 192 SER A C 1
ATOM 1566 O O . SER A 1 192 ? -7.456 4.730 24.571 1.00 42.91 192 SER A O 1
ATOM 1568 N N . GLN A 1 193 ? -8.528 6.308 25.772 1.00 41.91 193 GLN A N 1
ATOM 1569 C CA . GLN A 1 193 ? -8.153 7.432 24.925 1.00 41.91 193 GLN A CA 1
ATOM 1570 C C . GLN A 1 193 ? -6.659 7.666 25.145 1.00 41.91 193 GLN A C 1
ATOM 1572 O O . GLN A 1 193 ? -6.252 8.050 26.239 1.00 41.91 193 GLN A O 1
ATOM 1577 N N . PHE A 1 194 ? -5.845 7.512 24.103 1.00 39.41 194 PHE A N 1
ATOM 1578 C CA . PHE A 1 194 ? -4.517 8.119 24.088 1.00 39.41 194 PHE A CA 1
ATOM 1579 C C . PHE A 1 194 ? -4.677 9.642 23.946 1.00 39.41 194 PHE A C 1
ATOM 1581 O O . PHE A 1 194 ? -4.458 10.215 22.880 1.00 39.41 194 PHE A O 1
ATOM 1588 N N . HIS A 1 195 ? -5.086 10.306 25.028 1.00 31.02 195 HIS A N 1
ATOM 1589 C CA . HIS A 1 195 ? -4.827 11.726 25.205 1.00 31.02 195 HIS A CA 1
ATOM 1590 C C . HIS A 1 195 ? -3.400 11.857 25.739 1.00 31.02 195 HIS A C 1
ATOM 1592 O O . HIS A 1 195 ? -3.122 11.543 26.889 1.00 31.02 195 HIS A O 1
ATOM 1598 N N . VAL A 1 196 ? -2.499 12.260 24.841 1.00 36.00 196 VAL A N 1
ATOM 1599 C CA . VAL A 1 196 ? -1.332 13.112 25.115 1.00 36.00 196 VAL A CA 1
ATOM 1600 C C . VAL A 1 196 ? -0.637 12.849 26.459 1.00 36.00 196 VAL A C 1
ATOM 1602 O O . VAL A 1 196 ? -0.596 13.722 27.310 1.00 36.00 196 VAL A O 1
ATOM 1605 N N . ASN A 1 197 ? -0.089 11.652 26.669 1.00 29.30 197 ASN A N 1
ATOM 1606 C CA . ASN A 1 197 ? 1.170 11.491 27.396 1.00 29.30 197 ASN A CA 1
ATOM 1607 C C . ASN A 1 197 ? 1.669 10.048 27.309 1.00 29.30 197 ASN A C 1
ATOM 1609 O O . ASN A 1 197 ? 1.115 9.126 27.893 1.00 29.30 197 ASN A O 1
ATOM 1613 N N . CYS A 1 198 ? 2.743 9.899 26.534 1.00 36.88 198 CYS A N 1
ATOM 1614 C CA . CYS A 1 198 ? 3.851 8.989 26.787 1.00 36.88 198 CYS A CA 1
ATOM 1615 C C . CYS A 1 198 ? 3.492 7.593 27.332 1.00 36.88 198 CYS A C 1
ATOM 1617 O O . CYS A 1 198 ? 3.803 7.309 28.475 1.00 36.88 198 CYS A O 1
ATOM 1619 N N . HIS A 1 199 ? 2.944 6.684 26.520 1.00 30.56 199 HIS A N 1
ATOM 1620 C CA . HIS A 1 199 ? 3.156 5.252 26.764 1.00 30.56 199 HIS A CA 1
ATOM 1621 C C . HIS A 1 199 ? 3.338 4.484 25.452 1.00 30.56 199 HIS A C 1
ATOM 1623 O O . HIS A 1 199 ? 2.502 4.476 24.553 1.00 30.56 199 HIS A O 1
ATOM 1629 N N . SER A 1 200 ? 4.527 3.906 25.362 1.00 36.16 200 SER A N 1
ATOM 1630 C CA . SER A 1 200 ? 5.137 3.174 24.265 1.00 36.16 200 SER A CA 1
ATOM 1631 C C . SER A 1 200 ? 4.333 1.926 23.906 1.00 36.16 200 SER A C 1
ATOM 1633 O O . SER A 1 200 ? 4.180 1.040 24.742 1.00 36.16 200 SER A O 1
ATOM 1635 N N . VAL A 1 201 ? 3.882 1.811 22.657 1.00 38.72 201 VAL A N 1
ATOM 1636 C CA . VAL A 1 201 ? 3.395 0.537 22.112 1.00 38.72 201 VAL A CA 1
ATOM 1637 C C . VAL A 1 201 ? 4.397 0.084 21.060 1.00 38.72 201 VAL A C 1
ATOM 1639 O O . VAL A 1 201 ? 4.378 0.529 19.914 1.00 38.72 201 VAL A O 1
ATOM 1642 N N . THR A 1 202 ? 5.330 -0.767 21.476 1.00 37.78 202 THR A N 1
ATOM 1643 C CA . THR A 1 202 ? 6.125 -1.586 20.563 1.00 37.78 202 THR A CA 1
ATOM 1644 C C . THR A 1 202 ? 5.174 -2.581 19.903 1.00 37.78 202 THR A C 1
ATOM 1646 O O . THR A 1 202 ? 4.569 -3.396 20.597 1.00 37.78 202 THR A O 1
ATOM 1649 N N . ASN A 1 203 ? 5.004 -2.501 18.581 1.00 31.30 203 ASN A N 1
ATOM 1650 C CA . ASN A 1 203 ? 4.314 -3.548 17.826 1.00 31.30 203 ASN A CA 1
ATOM 1651 C C . ASN A 1 203 ? 5.038 -4.884 18.065 1.00 31.30 203 ASN A C 1
ATOM 1653 O O . ASN A 1 203 ? 6.237 -4.947 17.781 1.00 31.30 203 ASN A O 1
ATOM 1657 N N . PRO A 1 204 ? 4.360 -5.941 18.544 1.00 32.09 204 PRO A N 1
ATOM 1658 C CA . PRO A 1 204 ? 4.912 -7.283 18.468 1.00 32.09 204 PRO A CA 1
ATOM 1659 C C . PRO A 1 204 ? 5.044 -7.668 16.990 1.00 32.09 204 PRO A C 1
ATOM 1661 O O . PRO A 1 204 ? 4.155 -7.358 16.185 1.00 32.09 204 PRO A O 1
ATOM 1664 N N . LEU A 1 205 ? 6.192 -8.266 16.670 1.00 32.62 205 LEU A N 1
ATOM 1665 C CA . LEU A 1 205 ? 6.560 -8.816 15.364 1.00 32.62 205 LEU A CA 1
ATOM 1666 C C . LEU A 1 205 ? 5.500 -9.785 14.827 1.00 32.62 205 LEU A C 1
ATOM 1668 O O . LEU A 1 205 ? 4.942 -10.556 15.639 1.00 32.62 205 LEU A O 1
#

Organism: Caenorhabditis japonica (NCBI:txid281687)

Secondary structure (DSSP, 8-state):
----------PBPTTT-PBPPTTTTT---STT-----HHHHHHHHHHS--B-TTT-PBPPSS-TT--PPPHHHHHHHHHHHHHHHHHHHHHHHHHHHHHHTSPP--TTEEEEEEE-TTS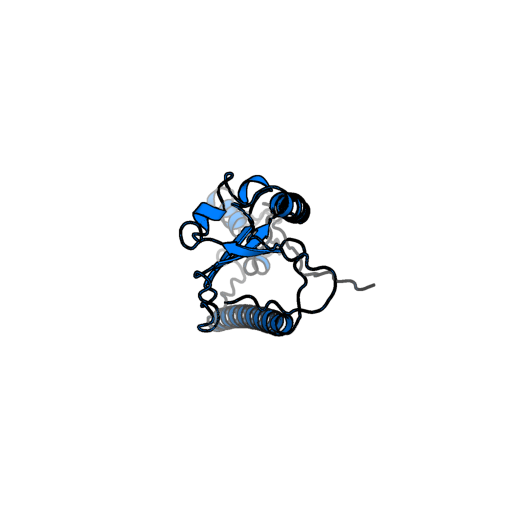--HHHHHSTTTGGGTS-EEEEEEEEEPPPTTS-PPPEEEEEEEESSHHHHHHHHHHHHHHTTT-GGGTT---B---SS----PPP-